Protein AF-A0ABD2QGB0-F1 (afdb_monomer_lite)

Sequence (280 aa):
MDFRQETMTTCQKCPQTKREIRSCINNNQEQLMLIYFESNDCQECKKRVKYVKNPILCKSRKIVDKCDFKTCYIRESLITHDTVNCRCKRLVRQNYKKCCCTKDKVVHKECVGNCHLIRTTTYHFKNGKCIANSKTKQSCLKIPKPVTIKGDCDPKTNFAIDRTVFYVNIGCQIVPRETSTSRLCSCKPQPVTNTCIDNKLITKQVFEKLDKDGKCRKDREHITVKNVVCPAPVTMQGECDKKSDNFLTTTTKYHVKNCECIKHVEKKLSVRISSCFITL

Foldseek 3Di:
DDDDDDPPPPQDDDDQPFDWDWAFDPLFKIKIWTWDWDDDPSPDTDIDIDIDIDGQDWDKDWDWADQDPVVQKIKIWIWTFDRGRNDTHTDIDIDIAGHFDPDDWDWDWAQDPQWIWIKIWDWGDDPRDTDIDIDIDIGGDDWDDKDKDWADQDPVVQKTKIKIWGWDRDRNDTDIDIDIDIAHNFDDFDDWDWFFDPQKIKIKGWGWGQDPVRDTDTDDMDIDIHHQDDDDKDWDWADQDPVQQKIKIKIWDWDRDRNDTDIDIDIDIDHDPDHPDDDD

Radius of gyration: 70.29 Å; chains: 1; bounding box: 154×78×180 Å

Structure (mmCIF, N/CA/C/O backbone):
data_AF-A0ABD2QGB0-F1
#
_entry.id   AF-A0ABD2QGB0-F1
#
loop_
_atom_site.group_PDB
_atom_site.id
_atom_site.type_symbol
_atom_site.label_atom_id
_atom_site.label_alt_id
_atom_site.label_comp_id
_atom_site.label_asym_id
_atom_site.label_entity_id
_atom_site.label_seq_id
_atom_site.pdbx_PDB_ins_code
_atom_site.Cartn_x
_atom_site.Cartn_y
_atom_site.Cartn_z
_atom_site.occupancy
_atom_site.B_iso_or_equiv
_atom_site.auth_seq_id
_atom_site.auth_comp_id
_atom_site.auth_asym_id
_atom_site.auth_atom_id
_atom_site.pdbx_PDB_model_num
ATOM 1 N N . MET A 1 1 ? -71.882 64.199 93.274 1.00 41.16 1 MET A N 1
ATOM 2 C CA . MET A 1 1 ? -71.576 63.449 92.039 1.00 41.16 1 MET A CA 1
ATOM 3 C C . MET A 1 1 ? -70.774 62.231 92.458 1.00 41.16 1 MET A C 1
ATOM 5 O O . MET A 1 1 ? -69.597 62.371 92.756 1.00 41.16 1 MET A O 1
ATOM 9 N N . ASP A 1 2 ? -71.447 61.090 92.602 1.00 41.59 2 ASP A N 1
ATOM 10 C CA . ASP A 1 2 ? -70.848 59.827 93.044 1.00 41.59 2 ASP A CA 1
ATOM 11 C C . ASP A 1 2 ? -70.126 59.137 91.884 1.00 41.59 2 ASP A C 1
ATOM 13 O O . ASP A 1 2 ? -70.745 58.743 90.895 1.00 41.59 2 ASP A O 1
ATOM 17 N N . PHE A 1 3 ? -68.812 58.966 92.021 1.00 42.28 3 PHE A N 1
ATOM 18 C CA . PHE A 1 3 ? -68.024 58.069 91.185 1.00 42.28 3 PHE A CA 1
ATOM 19 C C . PHE A 1 3 ? -68.171 56.639 91.723 1.00 42.28 3 PHE A C 1
ATOM 21 O O . PHE A 1 3 ? -67.541 56.269 92.712 1.00 42.28 3 PHE A O 1
ATOM 28 N N . ARG A 1 4 ? -68.982 55.810 91.055 1.00 46.09 4 ARG A N 1
ATOM 29 C CA . ARG A 1 4 ? -68.896 54.348 91.188 1.00 46.09 4 ARG A CA 1
ATOM 30 C C . ARG A 1 4 ? -67.617 53.885 90.494 1.00 46.09 4 ARG A C 1
ATOM 32 O O . ARG A 1 4 ? -67.553 53.851 89.270 1.00 46.09 4 ARG A O 1
ATOM 39 N N . GLN A 1 5 ? -66.601 53.537 91.275 1.00 47.31 5 GLN A N 1
ATOM 40 C CA . GLN A 1 5 ? -65.475 52.751 90.778 1.00 47.31 5 GLN A CA 1
ATOM 41 C C . GLN A 1 5 ? -65.959 51.316 90.533 1.00 47.31 5 GLN A C 1
ATOM 43 O O . GLN A 1 5 ? -66.185 50.556 91.472 1.00 47.31 5 GLN A O 1
ATOM 48 N N . GLU A 1 6 ? -66.145 50.953 89.263 1.00 49.12 6 GLU A N 1
ATOM 49 C CA . GLU A 1 6 ? -66.263 49.559 88.836 1.00 49.12 6 GLU A CA 1
ATOM 50 C C . GLU A 1 6 ? -64.930 48.855 89.104 1.00 49.12 6 GLU A C 1
ATOM 52 O O . GLU A 1 6 ? -63.911 49.116 88.463 1.00 49.12 6 GLU A O 1
ATOM 57 N N . THR A 1 7 ? -64.922 47.959 90.084 1.00 49.28 7 THR A N 1
ATOM 58 C CA . THR A 1 7 ? -63.808 47.044 90.309 1.00 49.28 7 THR A CA 1
ATOM 59 C C . THR A 1 7 ? -63.828 45.989 89.203 1.00 49.28 7 THR A C 1
ATOM 61 O O . THR A 1 7 ? -64.469 44.947 89.325 1.00 49.28 7 THR A O 1
ATOM 64 N N . MET A 1 8 ? -63.134 46.255 88.088 1.00 49.06 8 MET A N 1
ATOM 65 C CA . MET A 1 8 ? -62.827 45.225 87.092 1.00 49.06 8 MET A CA 1
ATOM 66 C C . MET A 1 8 ? -62.060 44.102 87.789 1.00 49.06 8 MET A C 1
ATOM 68 O O . MET A 1 8 ? -60.876 44.226 88.101 1.00 49.06 8 MET A 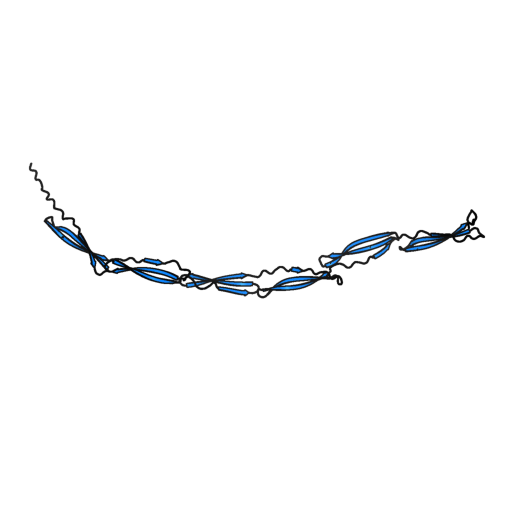O 1
ATOM 72 N N . THR A 1 9 ? -62.748 42.999 88.055 1.00 54.50 9 THR A N 1
ATOM 73 C CA . THR A 1 9 ? -62.148 41.794 88.612 1.00 54.50 9 THR A CA 1
ATOM 74 C C . THR A 1 9 ? -61.271 41.189 87.518 1.00 54.50 9 THR A C 1
ATOM 76 O O . THR A 1 9 ? -61.745 40.516 86.606 1.00 54.50 9 THR A O 1
ATOM 79 N N . THR A 1 10 ? -59.976 41.499 87.540 1.00 58.81 10 THR A N 1
ATOM 80 C CA . THR A 1 10 ? -59.008 40.923 86.606 1.00 58.81 10 THR A CA 1
ATOM 81 C C . THR A 1 10 ? -58.901 39.427 86.866 1.00 58.81 10 THR A C 1
ATOM 83 O O . THR A 1 10 ? -58.286 39.008 87.845 1.00 58.81 10 THR A O 1
ATOM 86 N N . CYS A 1 11 ? -59.500 38.620 85.989 1.00 62.75 11 CYS A N 1
ATOM 87 C CA . CYS A 1 11 ? -59.374 37.171 86.037 1.00 62.75 11 CYS A CA 1
ATOM 88 C C . CYS A 1 11 ? -57.901 36.760 86.004 1.00 62.75 11 CYS A C 1
ATOM 90 O O . CYS A 1 11 ? -57.149 37.123 85.091 1.00 62.75 11 CYS A O 1
ATOM 92 N N . GLN A 1 12 ? -57.490 35.975 86.994 1.00 68.94 12 GLN A N 1
ATOM 93 C CA . GLN A 1 12 ? -56.140 35.444 87.066 1.00 68.94 12 GLN A CA 1
ATOM 94 C C . GLN A 1 12 ? -55.944 34.443 85.918 1.00 68.94 12 GLN A C 1
ATOM 96 O O . GLN A 1 12 ? -56.637 33.430 85.825 1.00 68.94 12 GLN A O 1
ATOM 101 N N . LYS A 1 13 ? -55.028 34.745 84.991 1.00 74.12 13 LYS A N 1
ATOM 102 C CA . LYS A 1 13 ? -54.743 33.865 83.849 1.00 74.12 13 LYS A CA 1
ATOM 103 C C . LYS A 1 13 ? -54.211 32.524 84.358 1.00 74.12 13 LYS A C 1
ATOM 105 O O . LYS A 1 13 ? -53.284 32.499 85.167 1.00 74.12 13 LYS A O 1
ATOM 110 N N . CYS A 1 14 ? -54.759 31.419 83.846 1.00 77.19 14 CYS A N 1
ATOM 111 C CA . CYS A 1 14 ? -54.236 30.091 84.154 1.00 77.19 14 CYS A CA 1
ATOM 112 C C . CYS A 1 14 ? -52.753 29.979 83.768 1.00 77.19 14 CYS A C 1
ATOM 114 O O . CYS A 1 14 ? -52.325 30.579 82.773 1.00 77.19 14 CYS A O 1
ATOM 116 N N . PRO A 1 15 ? -51.962 29.202 84.527 1.00 76.94 15 PRO A N 1
ATOM 117 C CA . PRO A 1 15 ? -50.547 29.028 84.243 1.00 76.94 15 PRO A CA 1
ATOM 118 C C . PRO A 1 15 ? -50.360 28.451 82.836 1.00 76.94 15 PRO A C 1
ATOM 120 O O . PRO A 1 15 ? -50.927 27.415 82.489 1.00 76.94 15 PRO A O 1
ATOM 123 N N . GLN A 1 16 ? -49.530 29.106 82.020 1.00 69.00 16 GLN A N 1
ATOM 124 C CA . GLN A 1 16 ? -49.210 28.675 80.652 1.00 69.00 16 GLN A CA 1
ATOM 125 C C . GLN A 1 16 ? -48.214 27.501 80.617 1.00 69.00 16 GLN A C 1
ATOM 127 O O . GLN A 1 16 ? -47.392 27.386 79.707 1.00 69.00 16 GLN A O 1
ATOM 132 N N . THR A 1 17 ? -48.249 26.608 81.606 1.00 62.41 17 THR A N 1
ATOM 133 C CA . THR A 1 17 ? -47.371 25.438 81.661 1.00 62.41 17 THR A CA 1
ATOM 134 C C . THR A 1 17 ? -47.860 24.372 80.687 1.00 62.41 17 THR A C 1
ATOM 136 O O . THR A 1 17 ? -48.518 23.398 81.048 1.00 62.41 17 THR A O 1
ATOM 139 N N . LYS A 1 18 ? -47.514 24.548 79.410 1.00 69.50 18 LYS A N 1
ATOM 140 C CA . LYS A 1 18 ? -47.683 23.516 78.390 1.00 69.50 18 LYS A CA 1
ATOM 141 C C . LYS A 1 18 ? -46.619 22.444 78.613 1.00 69.50 18 LYS A C 1
ATOM 143 O O . LYS A 1 18 ? -45.454 22.634 78.269 1.00 69.50 18 LYS A O 1
ATOM 148 N N . ARG A 1 19 ? -47.007 21.316 79.213 1.00 75.12 19 ARG A N 1
ATOM 149 C CA . ARG A 1 19 ? -46.124 20.147 79.333 1.00 75.12 19 ARG A CA 1
ATOM 150 C C . ARG A 1 19 ? -46.431 19.180 78.201 1.00 75.12 19 ARG A C 1
ATOM 152 O O . ARG A 1 19 ? -47.556 18.697 78.075 1.00 75.12 19 ARG A O 1
ATOM 159 N N . GLU A 1 20 ? -45.412 18.901 77.403 1.00 83.62 20 GLU A N 1
ATOM 160 C CA . GLU A 1 20 ? -45.472 17.948 76.303 1.00 83.62 20 GLU A CA 1
ATOM 161 C C . GLU A 1 20 ? -44.736 16.670 76.706 1.00 83.62 20 GLU A C 1
ATOM 163 O O . GLU A 1 20 ? -43.559 16.710 77.064 1.00 83.62 20 GLU A O 1
ATOM 168 N N . ILE A 1 21 ? -45.430 15.532 76.679 1.00 85.50 21 ILE A N 1
ATOM 169 C CA . ILE A 1 21 ? -44.826 14.217 76.922 1.00 85.50 21 ILE A CA 1
ATOM 170 C C . ILE A 1 21 ? -44.989 13.388 75.654 1.00 85.50 21 ILE A C 1
ATOM 172 O O . ILE A 1 21 ? -46.100 13.229 75.152 1.00 85.50 21 ILE A O 1
ATOM 176 N N . ARG A 1 22 ? -43.873 12.874 75.135 1.00 87.88 22 ARG A N 1
ATOM 177 C CA . ARG A 1 22 ? -43.835 12.024 73.943 1.00 87.88 22 ARG A CA 1
ATOM 178 C C . ARG A 1 22 ? -43.671 10.573 74.365 1.00 87.88 22 ARG A C 1
ATOM 180 O O . ARG A 1 22 ? -42.759 10.254 75.126 1.00 87.88 22 ARG A O 1
ATOM 187 N N . SER A 1 23 ? -44.534 9.705 73.860 1.00 89.94 23 SER A N 1
ATOM 188 C CA . SER A 1 23 ? -44.443 8.258 74.042 1.00 89.94 23 SER A CA 1
ATOM 189 C C . SER A 1 23 ? -44.560 7.547 72.697 1.00 89.94 23 SER A C 1
ATOM 191 O O . SER A 1 23 ? -45.178 8.043 71.755 1.00 89.94 23 SER A O 1
ATOM 193 N N . CYS A 1 24 ? -43.929 6.381 72.590 1.00 89.06 24 CYS A N 1
ATOM 194 C CA . CYS A 1 24 ? -44.068 5.528 71.420 1.00 89.06 24 CYS A CA 1
ATOM 195 C C . CYS A 1 24 ? -45.214 4.541 71.628 1.00 89.06 24 CYS A C 1
ATOM 197 O O . CYS A 1 24 ? -45.256 3.866 72.655 1.00 89.06 24 CYS A O 1
ATOM 199 N N . ILE A 1 25 ? -46.105 4.424 70.646 1.00 90.56 25 ILE A N 1
ATOM 200 C CA . ILE A 1 25 ? -47.213 3.470 70.655 1.00 90.56 25 ILE A CA 1
ATOM 201 C C . ILE A 1 25 ? -47.136 2.602 69.401 1.00 90.56 25 ILE A C 1
ATOM 203 O O . ILE A 1 25 ? -46.908 3.100 68.299 1.00 90.56 25 ILE A O 1
ATOM 207 N N . ASN A 1 26 ? -47.320 1.290 69.575 1.00 85.81 26 ASN A N 1
ATOM 208 C CA . ASN A 1 26 ? -47.379 0.300 68.492 1.00 85.81 26 ASN A CA 1
ATOM 209 C C . ASN A 1 26 ? -46.170 0.333 67.533 1.00 85.81 26 ASN A C 1
ATOM 211 O O . ASN A 1 26 ? -46.295 0.011 66.356 1.00 85.81 26 ASN A O 1
ATOM 215 N N . ASN A 1 27 ? -44.993 0.733 68.029 1.00 83.56 27 ASN A N 1
ATOM 216 C CA . ASN A 1 27 ? -43.716 0.830 67.307 1.00 83.56 27 ASN A CA 1
ATOM 217 C C . ASN A 1 27 ? -43.653 1.804 66.111 1.00 83.56 27 ASN A C 1
ATOM 219 O O . ASN A 1 27 ? -42.546 2.082 65.643 1.00 83.56 27 ASN A O 1
ATOM 223 N N . ASN A 1 28 ? -44.776 2.368 65.655 1.00 85.31 28 ASN A N 1
ATOM 224 C CA . ASN A 1 28 ? -44.870 3.197 64.447 1.00 85.31 28 ASN A CA 1
ATOM 225 C C . ASN A 1 28 ? -45.678 4.502 64.611 1.00 85.31 28 ASN A C 1
ATOM 227 O O . ASN A 1 28 ? -45.835 5.245 63.637 1.00 85.31 28 ASN A O 1
ATOM 231 N N . GLN A 1 29 ? -46.166 4.805 65.818 1.00 88.06 29 GLN A N 1
ATOM 232 C CA . GLN A 1 29 ? -46.909 6.030 66.118 1.00 88.06 29 GLN A CA 1
ATOM 233 C C . GLN A 1 29 ? -46.305 6.756 67.320 1.00 88.06 29 GLN A C 1
ATOM 235 O O . GLN A 1 29 ? -46.191 6.197 68.408 1.00 88.06 29 GLN A O 1
ATOM 240 N N . GLU A 1 30 ? -45.954 8.028 67.139 1.00 89.50 30 GLU A N 1
ATOM 241 C CA . GLU A 1 30 ? -45.608 8.907 68.256 1.00 89.50 30 GLU A CA 1
ATOM 242 C C . GLU A 1 30 ? -46.909 9.467 68.839 1.00 89.50 30 GLU A C 1
ATOM 244 O O . GLU A 1 30 ? -47.722 10.057 68.123 1.00 89.50 30 GLU A O 1
ATOM 249 N N . GLN A 1 31 ? -47.127 9.270 70.136 1.00 91.31 31 GLN A N 1
ATOM 250 C CA . GLN A 1 31 ? -48.210 9.912 70.861 1.00 91.31 31 GLN A CA 1
ATOM 251 C C . GLN A 1 31 ? -47.658 11.109 71.632 1.00 91.31 31 GLN A C 1
ATOM 253 O O . GLN A 1 31 ? -46.776 10.981 72.479 1.00 91.31 31 GLN A O 1
ATOM 258 N N . LEU A 1 32 ? -48.212 12.280 71.342 1.00 88.81 32 LEU A N 1
ATOM 259 C CA . LEU A 1 32 ? -47.956 13.514 72.065 1.00 88.81 32 LEU A CA 1
ATOM 260 C C . LEU A 1 32 ? -49.089 13.735 73.065 1.00 88.81 32 LEU A C 1
ATOM 262 O O . LEU A 1 32 ? -50.236 13.968 72.674 1.00 88.81 32 LEU A O 1
ATOM 266 N N . MET A 1 33 ? -48.771 13.656 74.352 1.00 90.12 33 MET A N 1
ATOM 267 C CA . MET A 1 33 ? -49.667 14.056 75.427 1.00 90.12 33 MET A CA 1
ATOM 268 C C . MET A 1 33 ? -49.441 15.537 75.735 1.00 90.12 33 MET A C 1
ATOM 270 O O . MET A 1 33 ? -48.376 15.931 76.211 1.00 90.12 33 MET A O 1
ATOM 274 N N . LEU A 1 34 ? -50.459 16.346 75.458 1.00 87.25 34 LEU A N 1
ATOM 275 C CA . LEU A 1 34 ? -50.498 17.775 75.733 1.00 87.25 34 LEU A CA 1
ATOM 276 C C . LEU A 1 34 ? -51.287 18.009 77.016 1.00 87.25 34 LEU A C 1
ATOM 278 O O . LEU A 1 34 ? -52.496 17.775 77.045 1.00 87.25 34 LEU A O 1
ATOM 282 N N . ILE A 1 35 ? -50.607 18.470 78.063 1.00 88.06 35 ILE A N 1
ATOM 283 C CA . ILE A 1 35 ? -51.248 18.937 79.294 1.00 88.06 35 ILE A CA 1
ATOM 284 C C . ILE A 1 35 ? -51.399 20.455 79.195 1.00 88.06 35 ILE A C 1
ATOM 286 O O . ILE A 1 35 ? -50.413 21.158 78.972 1.00 88.06 35 ILE A O 1
ATOM 290 N N . TYR A 1 36 ? -52.622 20.947 79.363 1.00 86.44 36 TYR A N 1
ATOM 291 C CA . TYR A 1 36 ? -52.955 22.372 79.342 1.00 86.44 36 TYR A CA 1
ATOM 292 C C . TYR A 1 36 ? -54.015 22.678 80.404 1.00 86.44 36 TYR A C 1
ATOM 294 O O . TYR A 1 36 ? -54.668 21.768 80.909 1.00 86.44 36 TYR A O 1
ATOM 302 N N . PHE A 1 37 ? -54.157 23.947 80.776 1.00 84.69 37 PHE A N 1
ATOM 303 C CA . PHE A 1 37 ? -55.148 24.396 81.750 1.00 84.69 37 PHE A CA 1
ATOM 304 C C . PHE A 1 37 ? -56.145 25.313 81.054 1.00 84.69 37 PHE A C 1
ATOM 306 O O . PHE A 1 37 ? -55.745 26.283 80.413 1.00 84.69 37 PHE A O 1
ATOM 313 N N . GLU A 1 38 ? -57.428 24.998 81.179 1.00 84.56 38 GLU A N 1
ATOM 314 C CA . GLU A 1 38 ? -58.523 25.846 80.709 1.00 84.56 38 GLU A CA 1
ATOM 315 C C . GLU A 1 38 ? -59.269 26.399 81.921 1.00 84.56 38 GLU A C 1
ATOM 317 O O . GLU A 1 38 ? -59.503 25.675 82.892 1.00 84.56 38 GLU A O 1
ATOM 322 N N . SER A 1 39 ? -59.624 27.683 81.877 1.00 81.81 39 SER A N 1
ATOM 323 C CA . SER A 1 39 ? -60.506 28.288 82.873 1.00 81.81 39 SER A CA 1
ATOM 324 C C . SER A 1 39 ? -61.941 28.187 82.379 1.00 81.81 39 SER A C 1
ATOM 326 O O . SER A 1 39 ? -62.226 28.604 81.258 1.00 81.81 39 SER A O 1
ATOM 328 N N . ASN A 1 40 ? -62.831 27.671 83.222 1.00 75.00 40 ASN A N 1
ATOM 329 C CA . ASN A 1 40 ? -64.260 27.895 83.050 1.00 75.00 40 ASN A CA 1
ATOM 330 C C . ASN A 1 40 ? -64.617 29.093 83.935 1.00 75.00 40 ASN A C 1
ATOM 332 O O . ASN A 1 40 ? -64.541 28.990 85.159 1.00 75.00 40 ASN A O 1
ATOM 336 N N . ASP A 1 41 ? -64.934 30.226 83.312 1.00 72.56 41 ASP A N 1
ATOM 337 C CA . ASP A 1 41 ? -65.541 31.390 83.969 1.00 72.56 41 ASP A CA 1
ATOM 338 C C . ASP A 1 41 ? -64.747 31.976 85.151 1.00 72.56 41 ASP A C 1
ATOM 340 O O . ASP A 1 41 ? -65.310 32.388 86.161 1.00 72.56 41 ASP A O 1
ATOM 344 N N . CYS A 1 42 ? -63.415 32.024 85.034 1.00 68.31 42 CYS A N 1
ATOM 345 C CA . CYS A 1 42 ? -62.506 32.679 85.985 1.00 68.31 42 CYS A CA 1
ATOM 346 C C . CYS A 1 42 ? -62.517 32.146 87.428 1.00 68.31 42 CYS A C 1
ATOM 348 O O . CYS A 1 42 ? -61.863 32.737 88.286 1.00 68.31 42 CYS A O 1
ATOM 350 N N . GLN A 1 43 ? -63.209 31.037 87.700 1.00 71.12 43 GLN A N 1
ATOM 351 C CA . GLN A 1 43 ? -63.315 30.485 89.051 1.00 71.12 43 GLN A CA 1
ATOM 352 C C . GLN A 1 43 ? -62.249 29.425 89.332 1.00 71.12 43 GLN A C 1
ATOM 354 O O . GLN A 1 43 ? -61.625 29.461 90.387 1.00 71.12 43 GLN A O 1
ATOM 359 N N . GLU A 1 44 ? -61.970 28.522 88.384 1.00 80.88 44 GLU A N 1
ATOM 360 C CA . GLU A 1 44 ? -60.962 27.470 88.570 1.00 80.88 44 GLU A CA 1
ATOM 361 C C . GLU A 1 44 ? -60.249 27.092 87.264 1.00 80.88 44 GLU A C 1
ATOM 363 O O . GLU A 1 44 ? -60.858 26.994 86.194 1.00 80.88 44 GLU A O 1
ATOM 368 N N . CYS A 1 45 ? -58.941 26.829 87.351 1.00 82.62 45 CYS A N 1
ATOM 369 C CA . CYS A 1 45 ? -58.153 26.282 86.246 1.00 82.62 45 CYS A CA 1
ATOM 370 C C . CYS A 1 45 ? -58.253 24.752 86.230 1.00 82.62 45 CYS A C 1
ATOM 372 O O . CYS A 1 45 ? -57.641 24.070 87.055 1.00 82.62 45 CYS A O 1
ATOM 374 N N . LYS A 1 46 ? -58.970 24.190 85.253 1.00 86.62 46 LYS A N 1
ATOM 375 C CA . LYS A 1 46 ? -59.081 22.738 85.071 1.00 86.62 46 LYS A CA 1
ATOM 376 C C . LYS A 1 46 ? -57.958 22.224 84.182 1.00 86.62 46 LYS A C 1
ATOM 378 O O . LYS A 1 46 ? -57.772 22.669 83.051 1.00 86.62 46 LYS A O 1
ATOM 383 N N . LYS A 1 47 ? -57.221 21.232 84.683 1.00 88.12 47 LYS A N 1
ATOM 384 C CA . LYS A 1 47 ? -56.209 20.507 83.908 1.00 88.12 47 LYS A CA 1
ATOM 385 C C . LYS A 1 47 ? -56.892 19.648 82.840 1.00 88.12 47 LYS A C 1
ATOM 387 O O . LYS A 1 47 ? -57.675 18.756 83.159 1.00 88.12 47 LYS A O 1
ATOM 392 N N . ARG A 1 48 ? -56.555 19.875 81.575 1.00 88.62 48 ARG A N 1
ATOM 393 C CA . ARG A 1 48 ? -56.971 19.081 80.417 1.00 88.62 48 ARG A CA 1
ATOM 394 C C . ARG A 1 48 ? -55.789 18.311 79.847 1.00 88.62 48 ARG A C 1
ATOM 396 O O . ARG A 1 48 ? -54.637 18.744 79.918 1.00 88.62 48 ARG A O 1
ATOM 403 N N . VAL A 1 49 ? -56.091 17.157 79.261 1.00 89.94 49 VAL A N 1
ATOM 404 C CA . VAL A 1 49 ? -55.112 16.306 78.584 1.00 89.94 49 VAL A CA 1
ATOM 405 C C . VAL A 1 49 ? -55.634 15.993 77.189 1.00 89.94 49 VAL A C 1
ATOM 407 O O . VAL A 1 49 ? -56.740 15.479 77.042 1.00 89.94 49 VAL A O 1
ATOM 410 N N . LYS A 1 50 ? -54.850 16.311 76.158 1.00 91.19 50 LYS A N 1
ATOM 411 C CA . LYS A 1 50 ? -55.143 15.954 74.765 1.00 91.19 50 LYS A CA 1
ATOM 412 C C . LYS A 1 50 ? -54.053 15.034 74.243 1.00 91.19 50 LYS A C 1
ATOM 414 O O . LYS A 1 50 ? -52.870 15.329 74.389 1.00 91.19 50 LYS A O 1
ATOM 419 N N . TYR A 1 51 ? -54.460 13.951 73.596 1.00 89.56 51 TYR A N 1
ATOM 420 C CA . TYR A 1 51 ? -53.550 13.025 72.937 1.00 89.56 51 TYR A CA 1
ATOM 421 C C . TYR A 1 51 ? -53.589 13.251 71.429 1.00 89.56 51 TYR A C 1
ATOM 423 O O . TYR A 1 51 ? -54.655 13.196 70.819 1.00 89.56 51 TYR A O 1
ATOM 431 N N . VAL A 1 52 ? -52.427 13.485 70.824 1.00 91.44 52 VAL A N 1
ATOM 432 C CA . VAL A 1 52 ? -52.265 13.573 69.368 1.00 91.44 52 VAL A CA 1
ATOM 433 C C . VAL A 1 52 ? -51.415 12.393 68.919 1.00 91.44 52 VAL A C 1
ATOM 435 O O . VAL A 1 52 ? -50.330 12.183 69.456 1.00 91.44 52 VAL A O 1
ATOM 438 N N . LYS A 1 53 ? -51.915 11.598 67.970 1.00 90.56 53 LYS A N 1
ATOM 439 C CA . LYS A 1 53 ? -51.183 10.465 67.391 1.00 90.56 53 LYS A CA 1
ATOM 440 C C . LYS A 1 53 ? -50.633 10.875 66.033 1.00 90.56 53 LYS A C 1
ATOM 442 O O . LYS A 1 53 ? -51.411 11.202 65.141 1.00 90.56 53 LYS A O 1
ATOM 447 N N . ASN A 1 54 ? -49.317 10.809 65.878 1.00 90.00 54 ASN A N 1
ATOM 448 C CA . ASN A 1 54 ? -48.634 11.126 64.633 1.00 90.00 54 ASN A CA 1
ATOM 449 C C . ASN A 1 54 ? -48.011 9.847 64.050 1.00 90.00 54 ASN A C 1
ATOM 451 O O . ASN A 1 54 ? -47.186 9.216 64.719 1.00 90.00 54 ASN A O 1
ATOM 455 N N . PRO A 1 55 ? -48.383 9.434 62.825 1.00 90.94 55 PRO A N 1
ATOM 456 C CA . PRO A 1 55 ? -47.727 8.315 62.167 1.00 90.94 55 PRO A CA 1
ATOM 457 C C . PRO A 1 55 ? -46.294 8.694 61.788 1.00 90.94 55 PRO A C 1
ATOM 459 O O . PRO A 1 55 ? -46.032 9.790 61.289 1.00 90.94 55 PRO A O 1
ATOM 462 N N . ILE A 1 56 ? -45.361 7.769 61.993 1.00 90.69 56 ILE A N 1
ATOM 463 C CA . ILE A 1 56 ? -43.960 7.984 61.637 1.00 90.69 56 ILE A CA 1
ATOM 464 C C . ILE A 1 56 ? -43.745 7.517 60.201 1.00 90.69 56 ILE A C 1
ATOM 466 O O . ILE A 1 56 ? -43.760 6.322 59.910 1.00 90.69 56 ILE A O 1
ATOM 470 N N . LEU A 1 57 ? -43.538 8.472 59.293 1.00 92.44 57 LEU A N 1
ATOM 471 C CA . LEU A 1 57 ? -43.258 8.205 57.883 1.00 92.44 57 LEU A CA 1
ATOM 472 C C . LEU A 1 57 ? -41.751 8.179 57.642 1.00 92.44 57 LEU A C 1
ATOM 474 O O . LEU A 1 57 ? -41.086 9.217 57.603 1.00 92.44 57 LEU A O 1
ATOM 478 N N . CYS A 1 58 ? -41.204 6.983 57.455 1.00 92.19 58 CYS A N 1
ATOM 479 C CA . CYS A 1 58 ? -39.796 6.844 57.137 1.00 92.19 58 CYS A CA 1
ATOM 480 C C . CYS A 1 58 ? -39.543 6.985 55.627 1.00 92.19 58 CYS A C 1
ATOM 482 O O . CYS A 1 58 ? -40.220 6.380 54.798 1.00 92.19 58 CYS A O 1
ATOM 484 N N . LYS A 1 59 ? -38.546 7.794 55.254 1.00 93.81 59 LYS A N 1
ATOM 485 C CA . LYS A 1 59 ? -38.223 8.080 53.847 1.00 93.81 59 LYS A CA 1
ATOM 486 C C . LYS A 1 59 ? -37.452 6.925 53.208 1.00 93.81 59 LYS A C 1
ATOM 488 O O . LYS A 1 59 ? -36.529 6.381 53.813 1.00 93.81 59 LYS A O 1
ATOM 493 N N . SER A 1 60 ? -37.756 6.616 51.951 1.00 94.12 60 SER A N 1
ATOM 494 C CA . SER A 1 60 ? -36.946 5.719 51.122 1.00 94.12 60 SER A CA 1
ATOM 495 C C . SER A 1 60 ? -36.131 6.494 50.091 1.00 94.12 60 SER A C 1
ATOM 497 O O . SER A 1 60 ? -36.595 7.502 49.559 1.00 94.12 60 SER A O 1
ATOM 499 N N . ARG A 1 61 ? -34.938 6.000 49.753 1.00 95.50 61 ARG A N 1
ATOM 500 C CA . ARG A 1 61 ? -34.089 6.557 48.693 1.00 95.50 61 ARG A CA 1
ATOM 501 C C . ARG A 1 61 ? -33.504 5.436 47.846 1.00 95.50 61 ARG A C 1
ATOM 503 O O . ARG A 1 61 ? -32.947 4.480 48.380 1.00 95.50 61 ARG A O 1
ATOM 510 N N . LYS A 1 62 ? -33.576 5.587 46.524 1.00 95.31 62 LYS A N 1
ATOM 511 C CA . LYS A 1 62 ? -32.852 4.735 45.578 1.00 95.31 62 LYS A CA 1
ATOM 512 C C . LYS A 1 62 ? -31.537 5.408 45.190 1.00 95.31 62 LYS A C 1
ATOM 514 O O . LYS A 1 62 ? -31.524 6.585 44.841 1.00 95.31 62 LYS A O 1
ATOM 519 N N . ILE A 1 63 ? -30.446 4.657 45.265 1.00 95.56 63 ILE A N 1
ATOM 520 C CA . ILE A 1 63 ? -29.113 5.067 44.821 1.00 95.56 63 ILE A CA 1
ATOM 521 C C . ILE A 1 63 ? -28.688 4.106 43.715 1.00 95.56 63 ILE A C 1
ATOM 523 O O . ILE A 1 63 ? -28.836 2.892 43.855 1.00 95.56 63 ILE A O 1
ATOM 527 N N . VAL A 1 64 ? -28.202 4.655 42.608 1.00 95.06 64 VAL A N 1
ATOM 528 C CA . VAL A 1 64 ? -27.695 3.893 41.468 1.00 95.06 64 VAL A CA 1
ATOM 529 C C . VAL A 1 64 ? -26.246 4.305 41.270 1.00 95.06 64 VAL A C 1
ATOM 531 O O . VAL A 1 64 ? -25.970 5.485 41.055 1.00 95.06 64 VAL A O 1
ATOM 534 N N . ASP A 1 65 ? -25.335 3.345 41.394 1.00 95.19 65 ASP A N 1
ATOM 535 C CA . ASP A 1 65 ? -23.906 3.592 41.209 1.00 95.19 65 ASP A CA 1
ATOM 536 C C . ASP A 1 65 ? -23.559 3.746 39.721 1.00 95.19 65 ASP A C 1
ATOM 538 O O . ASP A 1 65 ? -24.392 3.538 38.842 1.00 95.19 65 ASP A O 1
ATOM 542 N N . LYS A 1 66 ? -22.311 4.105 39.408 1.00 94.75 66 LYS A N 1
ATOM 543 C CA . LYS A 1 66 ? -21.809 4.018 38.029 1.00 94.75 66 LYS A CA 1
ATOM 544 C C . LYS A 1 66 ? -21.586 2.548 37.652 1.00 94.75 66 LYS A C 1
ATOM 546 O O . LYS A 1 66 ? -21.369 1.706 38.519 1.00 94.75 66 LYS A O 1
ATOM 551 N N . CYS A 1 67 ? -21.637 2.248 36.356 1.00 93.06 67 CYS A N 1
ATOM 552 C CA . CYS A 1 67 ? -21.282 0.924 35.847 1.00 93.06 67 CYS A CA 1
ATOM 553 C C . CYS A 1 67 ? -19.818 0.617 36.186 1.00 93.06 67 CYS A C 1
ATOM 555 O O . CYS A 1 67 ? -18.932 1.409 35.857 1.00 93.06 67 CYS A O 1
ATOM 557 N N . ASP A 1 68 ? -19.569 -0.519 36.830 1.00 93.44 68 ASP A N 1
ATOM 558 C CA . ASP A 1 68 ? -18.219 -1.043 36.992 1.00 93.44 68 ASP A CA 1
ATOM 559 C C . ASP A 1 68 ? -17.831 -1.770 35.701 1.00 93.44 68 ASP A C 1
ATOM 561 O O . ASP A 1 68 ? -18.329 -2.857 35.415 1.00 93.44 68 ASP A O 1
ATOM 565 N N . PHE A 1 69 ? -16.945 -1.170 34.904 1.00 88.19 69 PHE A N 1
ATOM 566 C CA . PHE A 1 69 ? -16.513 -1.737 33.623 1.00 88.19 69 PHE A CA 1
ATOM 567 C C . PHE A 1 69 ? -15.648 -2.998 33.764 1.00 88.19 69 PHE A C 1
ATOM 569 O O . PHE A 1 69 ? -15.481 -3.711 32.778 1.00 88.19 69 PHE A O 1
ATOM 576 N N . LYS A 1 70 ? -15.126 -3.305 34.961 1.00 90.00 70 LYS A N 1
ATOM 577 C CA . LYS A 1 70 ? -14.350 -4.528 35.207 1.00 90.00 70 LYS A CA 1
ATOM 578 C C . LYS A 1 70 ? -15.262 -5.735 35.417 1.00 90.00 70 LYS A C 1
ATOM 580 O O . LYS A 1 70 ? -15.021 -6.791 34.845 1.00 90.00 70 LYS A O 1
ATOM 585 N N . THR A 1 71 ? -16.305 -5.585 36.233 1.00 91.69 71 THR A N 1
ATOM 586 C CA . THR A 1 71 ? -17.270 -6.668 36.515 1.00 91.69 71 THR A CA 1
ATOM 587 C C . THR A 1 71 ? -18.469 -6.656 35.570 1.00 91.69 71 THR A C 1
ATOM 589 O O . THR A 1 71 ? -19.151 -7.665 35.411 1.00 91.69 71 THR A O 1
ATOM 592 N N . CYS A 1 72 ? -18.705 -5.529 34.904 1.00 92.12 72 CYS A N 1
ATOM 593 C CA . CYS A 1 72 ? -19.825 -5.264 34.016 1.00 92.12 72 CYS A CA 1
ATOM 594 C C . CYS A 1 72 ? -21.206 -5.244 34.700 1.00 92.12 72 CYS A C 1
ATOM 596 O O . CYS A 1 72 ? -22.248 -5.482 34.071 1.00 92.12 72 CYS A O 1
ATOM 598 N N . TYR A 1 73 ? -21.215 -4.903 35.992 1.00 93.69 73 TYR A N 1
ATOM 599 C CA . TYR A 1 73 ? -22.421 -4.734 36.795 1.00 93.69 73 TYR A CA 1
ATOM 600 C C . TYR A 1 73 ? -22.558 -3.311 37.342 1.00 93.69 73 TYR A C 1
ATOM 602 O O . TYR A 1 73 ? -21.588 -2.611 37.623 1.00 93.69 73 TYR A O 1
ATOM 610 N N . ILE A 1 74 ? -23.807 -2.886 37.505 1.00 94.69 74 ILE A N 1
ATOM 611 C CA . ILE A 1 74 ? -24.203 -1.670 38.209 1.00 94.69 74 ILE A CA 1
ATOM 612 C C . ILE A 1 74 ? -24.925 -2.080 39.488 1.00 94.69 74 ILE A C 1
ATOM 614 O O . ILE A 1 74 ? -25.796 -2.957 39.473 1.00 94.69 74 ILE A O 1
ATOM 618 N N . ARG A 1 75 ? -24.547 -1.457 40.603 1.00 96.62 75 ARG A N 1
ATOM 619 C CA . ARG A 1 75 ? -25.169 -1.696 41.904 1.00 96.62 75 ARG A CA 1
ATOM 620 C C . ARG A 1 75 ? -26.304 -0.698 42.114 1.00 96.62 75 ARG A C 1
ATOM 622 O O . ARG A 1 75 ? -26.097 0.513 42.096 1.00 96.62 75 ARG A O 1
ATOM 629 N N . GLU A 1 76 ? -27.507 -1.212 42.335 1.00 96.69 76 GLU A N 1
ATOM 630 C CA . GLU A 1 76 ? -28.663 -0.434 42.771 1.00 96.69 76 GLU A CA 1
ATOM 631 C C . GLU A 1 76 ? -28.911 -0.706 44.256 1.00 96.69 76 GLU A C 1
ATOM 633 O O . GLU A 1 76 ? -29.169 -1.843 44.651 1.00 96.69 76 GLU A O 1
ATOM 638 N N . SER A 1 77 ? -28.849 0.336 45.083 1.00 96.31 77 SER A N 1
ATOM 639 C CA . SER A 1 77 ? -29.166 0.254 46.510 1.00 96.31 77 SER A CA 1
ATOM 640 C C . SER A 1 77 ? -30.509 0.925 46.782 1.00 96.31 77 SER A C 1
ATOM 642 O O . SER A 1 77 ? -30.672 2.125 46.555 1.00 96.31 77 SER A O 1
ATOM 644 N N . LEU A 1 78 ? -31.472 0.162 47.290 1.00 96.81 78 LEU A N 1
ATOM 645 C CA . LEU A 1 78 ? -32.716 0.690 47.835 1.00 96.81 78 LEU A CA 1
ATOM 646 C C . LEU A 1 78 ? -32.553 0.819 49.349 1.00 96.81 78 LEU A C 1
ATOM 648 O O . LEU A 1 78 ? -32.487 -0.181 50.064 1.00 96.81 78 LEU A O 1
ATOM 652 N N . ILE A 1 79 ? -32.461 2.060 49.820 1.00 95.75 79 ILE A N 1
ATOM 653 C CA . ILE A 1 79 ? -32.439 2.377 51.243 1.00 95.75 79 ILE A CA 1
ATOM 654 C C . ILE A 1 79 ? -33.883 2.615 51.666 1.00 95.75 79 ILE A C 1
ATOM 656 O O . ILE A 1 79 ? -34.469 3.644 51.323 1.00 95.75 79 ILE A O 1
ATOM 660 N N . THR A 1 80 ? -34.454 1.661 52.388 1.00 95.19 80 THR A N 1
ATOM 661 C CA . THR A 1 80 ? -35.727 1.827 53.090 1.00 95.19 80 THR A CA 1
ATOM 662 C C . THR A 1 80 ? -35.466 2.010 54.577 1.00 95.19 80 THR A C 1
ATOM 664 O O . THR A 1 80 ? -34.337 1.899 55.058 1.00 95.19 80 THR A O 1
ATOM 667 N N . HIS A 1 81 ? -36.509 2.351 55.313 1.00 95.06 81 HIS A N 1
ATOM 668 C CA . HIS A 1 81 ? -36.435 2.493 56.751 1.00 95.06 81 HIS A CA 1
ATOM 669 C C . HIS A 1 81 ? -37.707 1.905 57.342 1.00 95.06 81 HIS A C 1
ATOM 671 O O . HIS A 1 81 ? -38.797 2.317 56.949 1.00 95.06 81 HIS A O 1
ATOM 677 N N . ASP A 1 82 ? -37.552 0.985 58.284 1.00 92.00 82 ASP A N 1
ATOM 678 C CA . ASP A 1 82 ? -38.676 0.397 59.004 1.00 92.00 82 ASP A CA 1
ATOM 679 C C . ASP A 1 82 ? -38.847 1.100 60.345 1.00 92.00 82 ASP A C 1
ATOM 681 O O . ASP A 1 82 ? -37.878 1.529 60.978 1.00 92.00 82 ASP A O 1
ATOM 685 N N . THR A 1 83 ? -40.092 1.235 60.781 1.00 91.44 83 THR A N 1
ATOM 686 C CA . THR A 1 83 ? -40.420 1.813 62.081 1.00 91.44 83 THR A CA 1
ATOM 687 C C . THR A 1 83 ? -40.227 0.761 63.168 1.00 91.44 83 THR A C 1
ATOM 689 O O . THR A 1 83 ? -40.947 -0.231 63.241 1.00 91.44 83 THR A O 1
ATOM 692 N N . VAL A 1 84 ? -39.222 0.965 64.019 1.00 91.25 84 VAL A N 1
ATOM 693 C CA . VAL A 1 84 ? -38.952 0.115 65.184 1.00 91.25 84 VAL A CA 1
ATOM 694 C C . VAL A 1 84 ? -38.826 1.024 66.395 1.00 91.25 84 VAL A C 1
ATOM 696 O O . VAL A 1 84 ? -37.979 1.917 66.409 1.00 91.25 84 VAL A O 1
ATOM 699 N N . ASN A 1 85 ? -39.677 0.825 67.405 1.00 90.00 85 ASN A N 1
ATOM 700 C CA . ASN A 1 85 ? -39.731 1.660 68.611 1.00 90.00 85 ASN A CA 1
ATOM 701 C C . ASN A 1 85 ? -39.808 3.166 68.296 1.00 90.00 85 ASN A C 1
ATOM 703 O O . ASN A 1 85 ? -39.082 3.974 68.876 1.00 90.00 85 ASN A O 1
ATOM 707 N N . CYS A 1 86 ? -40.650 3.542 67.329 1.00 89.19 86 CYS A N 1
ATOM 708 C CA . CYS A 1 86 ? -40.834 4.921 66.878 1.00 89.19 86 CYS A CA 1
ATOM 709 C C . CYS A 1 86 ? -39.565 5.601 66.354 1.00 89.19 86 CYS A C 1
ATOM 711 O O . CYS A 1 86 ? -39.442 6.825 66.350 1.00 89.19 86 CYS A O 1
ATOM 713 N N . ARG A 1 87 ? -38.606 4.804 65.884 1.00 89.94 87 ARG A N 1
ATOM 714 C CA . ARG A 1 87 ? -37.411 5.276 65.197 1.00 89.94 87 ARG A CA 1
ATOM 715 C C . ARG A 1 87 ? -37.321 4.593 63.844 1.00 89.94 87 ARG A C 1
ATOM 717 O O . ARG A 1 87 ? -37.622 3.411 63.701 1.00 89.94 87 ARG A O 1
ATOM 724 N N . CYS A 1 88 ? -36.890 5.349 62.846 1.00 92.88 88 CYS A N 1
ATOM 725 C CA . CYS A 1 88 ? -36.647 4.817 61.515 1.00 92.88 88 CYS A CA 1
ATOM 726 C C . CYS A 1 88 ? -35.326 4.039 61.511 1.00 92.88 88 CYS A C 1
ATOM 728 O O . CYS A 1 88 ? -34.248 4.634 61.540 1.00 92.88 88 CYS A O 1
ATOM 730 N N . LYS A 1 89 ? -35.399 2.707 61.473 1.00 95.00 89 LYS A N 1
ATOM 731 C CA . LYS A 1 89 ? -34.235 1.828 61.353 1.00 95.00 89 LYS A CA 1
ATOM 732 C C . LYS A 1 89 ? -33.904 1.618 59.882 1.00 95.00 89 LYS A C 1
ATOM 734 O O . LYS A 1 89 ? -34.731 1.142 59.112 1.00 95.00 89 LYS A O 1
ATOM 739 N N . ARG A 1 90 ? -32.678 1.966 59.492 1.00 95.25 90 ARG A N 1
ATOM 740 C CA . ARG A 1 90 ? -32.194 1.858 58.112 1.00 95.25 90 ARG A CA 1
ATOM 741 C C . ARG A 1 90 ? -32.117 0.397 57.661 1.00 95.25 90 ARG A C 1
ATOM 743 O O . ARG A 1 90 ? -31.456 -0.414 58.303 1.00 95.25 90 ARG A O 1
ATOM 750 N N . LEU A 1 91 ? -32.717 0.108 56.511 1.00 95.56 91 LEU A N 1
ATOM 751 C CA . LEU A 1 91 ? -32.611 -1.151 55.784 1.00 95.56 91 LEU A CA 1
ATOM 752 C C . LEU A 1 91 ? -32.038 -0.887 54.395 1.00 95.56 91 LEU A C 1
ATOM 754 O O . LEU A 1 91 ? -32.403 0.076 53.723 1.00 95.56 91 LEU A O 1
ATOM 758 N N . VAL A 1 92 ? -31.117 -1.739 53.956 1.00 95.88 92 VAL A N 1
ATOM 759 C CA . VAL A 1 92 ? -30.470 -1.600 52.649 1.00 95.88 92 VAL A CA 1
ATOM 760 C C . VAL A 1 92 ? -30.661 -2.892 51.878 1.00 95.88 92 VAL A C 1
ATOM 762 O O . VAL A 1 92 ? -30.197 -3.945 52.303 1.00 95.88 92 VAL A O 1
ATOM 765 N N . ARG A 1 93 ? -31.334 -2.805 50.731 1.00 96.62 93 ARG A N 1
ATOM 766 C CA . ARG A 1 93 ? -31.412 -3.896 49.756 1.00 96.62 93 ARG A CA 1
ATOM 767 C C . ARG A 1 93 ? -30.532 -3.554 48.565 1.00 96.62 93 ARG A C 1
ATOM 769 O O . ARG A 1 93 ? -30.644 -2.459 48.016 1.00 96.62 93 ARG A O 1
ATOM 776 N N . GLN A 1 94 ? -29.669 -4.483 48.177 1.00 96.81 94 GLN A N 1
ATOM 777 C CA . GLN A 1 94 ? -28.765 -4.326 47.041 1.00 96.81 94 GLN A CA 1
ATOM 778 C C . GLN A 1 94 ? -29.201 -5.244 45.907 1.00 96.81 94 GLN A C 1
ATOM 780 O O . GLN A 1 94 ? -29.551 -6.400 46.130 1.00 96.81 94 GLN A O 1
ATOM 785 N N . ASN A 1 95 ? -29.180 -4.714 44.691 1.00 95.69 95 ASN A N 1
ATOM 786 C CA . ASN A 1 95 ? -29.410 -5.469 43.473 1.00 95.69 95 ASN A CA 1
ATOM 787 C C . ASN A 1 95 ? -28.291 -5.167 42.473 1.00 95.69 95 ASN A C 1
ATOM 789 O O . ASN A 1 95 ? -27.827 -4.029 42.378 1.00 95.69 95 ASN A O 1
ATOM 793 N N . TYR A 1 96 ? -27.887 -6.178 41.713 1.00 94.31 96 TYR A N 1
ATOM 794 C CA . TYR A 1 96 ? -26.844 -6.076 40.704 1.00 94.31 96 TYR A CA 1
ATOM 795 C C . TYR A 1 96 ? -27.460 -6.313 39.332 1.00 94.31 96 TYR A C 1
ATOM 797 O O . TYR A 1 96 ? -28.064 -7.352 39.074 1.00 94.31 96 TYR A O 1
ATOM 805 N N . LYS A 1 97 ? -27.308 -5.340 38.434 1.00 92.25 97 LYS A N 1
ATOM 806 C CA . LYS A 1 97 ? -27.785 -5.443 37.049 1.00 92.25 97 LYS A CA 1
ATOM 807 C C . LYS A 1 97 ? -26.605 -5.401 36.095 1.00 92.25 97 LYS A C 1
ATOM 809 O O . LYS A 1 97 ? -25.631 -4.707 36.361 1.00 92.25 97 LYS A O 1
ATOM 814 N N . LYS A 1 98 ? -26.689 -6.112 34.970 1.00 91.50 98 LYS A N 1
ATOM 815 C CA . LYS A 1 98 ? -25.693 -5.971 33.898 1.00 91.50 98 LYS A CA 1
ATOM 816 C C . LYS A 1 98 ? -25.775 -4.563 33.309 1.00 91.50 98 LYS A C 1
ATOM 818 O O . LYS A 1 98 ? -26.878 -4.038 33.160 1.00 91.50 98 LYS A O 1
ATOM 823 N N . CYS A 1 99 ? -24.630 -3.964 32.989 1.00 91.25 99 CYS A N 1
ATOM 824 C CA . CYS A 1 99 ? -24.561 -2.609 32.426 1.00 91.25 99 CYS A CA 1
ATOM 825 C C . CYS A 1 99 ? -23.710 -2.487 31.155 1.00 91.25 99 CYS A C 1
ATOM 827 O O . CYS A 1 99 ? -23.658 -1.415 30.554 1.00 91.25 99 CYS A O 1
ATOM 829 N N . CYS A 1 100 ? -23.092 -3.572 30.699 1.00 90.69 100 CYS A N 1
ATOM 830 C CA . CYS A 1 100 ? -22.345 -3.613 29.446 1.00 90.69 100 CYS A CA 1
ATOM 831 C C . CYS A 1 100 ? -22.493 -4.973 28.749 1.00 90.69 100 CYS A C 1
ATOM 833 O O . CYS A 1 100 ? -23.139 -5.902 29.242 1.00 90.69 100 CYS A O 1
ATOM 835 N N . CYS A 1 101 ? -21.929 -5.054 27.548 1.00 89.12 101 CYS A N 1
ATOM 836 C CA . CYS A 1 101 ? -21.885 -6.269 26.757 1.00 89.12 101 CYS A CA 1
ATOM 837 C C . CYS A 1 101 ? -20.520 -6.922 26.908 1.00 89.12 101 CYS A C 1
ATOM 839 O O . CYS A 1 101 ? -19.508 -6.290 26.641 1.00 89.12 101 CYS A O 1
ATOM 841 N N . THR A 1 102 ? -20.508 -8.197 27.280 1.00 80.62 102 THR A N 1
ATOM 842 C CA . THR A 1 102 ? -19.290 -9.019 27.337 1.00 80.62 102 THR A CA 1
ATOM 843 C C . THR A 1 102 ? -18.918 -9.609 25.978 1.00 80.62 102 THR A C 1
ATOM 845 O O . THR A 1 102 ? -17.976 -10.383 25.884 1.00 80.62 102 THR A O 1
ATOM 848 N N . LYS A 1 103 ? -19.694 -9.315 24.925 1.00 80.00 103 LYS A N 1
ATOM 849 C CA . LYS A 1 103 ? -19.410 -9.809 23.580 1.00 80.00 103 LYS A CA 1
ATOM 850 C C . LYS A 1 103 ? -18.329 -8.949 22.945 1.00 80.00 103 LYS A C 1
ATOM 852 O O . LYS A 1 103 ? -18.539 -7.751 22.743 1.00 80.00 103 LYS A O 1
ATOM 857 N N . ASP A 1 104 ? -17.230 -9.594 22.587 1.00 82.44 104 ASP A N 1
ATOM 858 C CA . ASP A 1 104 ? -16.141 -8.962 21.863 1.00 82.44 104 ASP A CA 1
ATOM 859 C C . ASP A 1 104 ? -16.584 -8.444 20.495 1.00 82.44 104 ASP A C 1
ATOM 861 O O . ASP A 1 104 ? -17.588 -8.861 19.903 1.00 82.44 104 ASP A O 1
ATOM 865 N N . LYS A 1 105 ? -15.794 -7.507 19.976 1.00 88.94 105 LYS A N 1
ATOM 866 C CA . LYS A 1 105 ? -15.909 -7.029 18.603 1.00 88.94 105 LYS A CA 1
ATOM 867 C C . LYS A 1 105 ? -15.641 -8.195 17.650 1.00 88.94 105 LYS A C 1
ATOM 869 O O . LYS A 1 105 ? -14.517 -8.679 17.561 1.00 88.94 105 LYS A O 1
ATOM 874 N N . VAL A 1 106 ? -16.653 -8.590 16.883 1.00 92.38 106 VAL A N 1
ATOM 875 C CA . VAL A 1 106 ? -16.520 -9.650 15.875 1.00 92.38 106 VAL A CA 1
ATOM 876 C C . VAL A 1 106 ? -16.163 -9.014 14.538 1.00 92.38 106 VAL A C 1
ATOM 878 O O . VAL A 1 106 ? -16.891 -8.149 14.045 1.00 92.38 106 VAL A O 1
ATOM 881 N N . VAL A 1 107 ? -15.048 -9.435 13.945 1.00 94.38 107 VAL A N 1
ATOM 882 C CA . VAL A 1 107 ? -14.630 -9.011 12.604 1.00 94.38 107 VAL A CA 1
ATOM 883 C C . VAL A 1 107 ? -14.702 -10.215 11.679 1.00 94.38 107 VAL A C 1
ATOM 885 O O . VAL A 1 107 ? -13.955 -11.173 11.844 1.00 94.38 107 VAL A O 1
ATOM 888 N N . HIS A 1 108 ? -15.602 -10.155 10.705 1.00 95.44 108 HIS A N 1
ATOM 889 C CA . HIS A 1 108 ? -15.687 -11.127 9.626 1.00 95.44 108 HIS A CA 1
ATOM 890 C C . HIS A 1 108 ? -15.091 -10.517 8.359 1.00 95.44 108 HIS A C 1
ATOM 892 O O . HIS A 1 108 ? -15.369 -9.359 8.032 1.00 95.44 108 HIS A O 1
ATOM 898 N N . LYS A 1 109 ? -14.244 -11.279 7.671 1.00 94.56 109 LYS A N 1
ATOM 899 C CA . LYS A 1 109 ? -13.564 -10.849 6.454 1.00 94.56 109 LYS A CA 1
ATOM 900 C C . LYS A 1 109 ? -13.782 -11.907 5.388 1.00 94.56 109 LYS A C 1
ATOM 902 O O . LYS A 1 109 ? -13.339 -13.037 5.552 1.00 94.56 109 LYS A O 1
ATOM 907 N N . GLU A 1 110 ? -14.408 -11.507 4.296 1.00 94.88 110 GLU A N 1
ATOM 908 C CA . GLU A 1 110 ? -14.633 -12.358 3.132 1.00 94.88 110 GLU A CA 1
ATOM 909 C C . GLU A 1 110 ? -14.089 -11.682 1.869 1.00 94.88 110 GLU A C 1
ATOM 911 O O . GLU A 1 110 ? -13.873 -10.464 1.831 1.00 94.88 110 GLU A O 1
ATOM 916 N N . CYS A 1 111 ? -13.788 -12.483 0.851 1.00 94.31 111 CYS A N 1
ATOM 917 C CA . CYS A 1 111 ? -13.369 -11.986 -0.451 1.00 94.31 111 CYS A CA 1
ATOM 918 C C . CYS A 1 111 ? -14.569 -12.005 -1.396 1.00 94.31 111 CYS A C 1
ATOM 920 O O . CYS A 1 111 ? -15.095 -13.072 -1.697 1.00 94.31 111 CYS A O 1
ATOM 922 N N . VAL A 1 112 ? -14.996 -10.829 -1.857 1.00 93.31 112 VAL A N 1
ATOM 923 C CA . VAL A 1 112 ? -16.095 -10.684 -2.818 1.00 93.31 112 VAL A CA 1
ATOM 924 C C . VAL A 1 112 ? -15.524 -10.036 -4.072 1.00 93.31 112 VAL A C 1
ATOM 926 O O . VAL A 1 112 ? -15.126 -8.865 -4.066 1.00 93.31 112 VAL A O 1
ATOM 929 N N . GLY A 1 113 ? -15.416 -10.828 -5.138 1.00 89.69 113 GLY A N 1
ATOM 930 C CA . GLY A 1 113 ? -14.671 -10.451 -6.336 1.00 89.69 113 GLY A CA 1
ATOM 931 C C . GLY A 1 113 ? -13.191 -10.223 -6.015 1.00 89.69 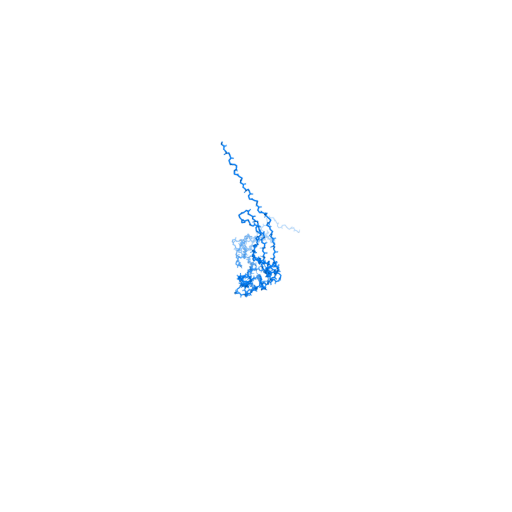113 GLY A C 1
ATOM 932 O O . GLY A 1 113 ? -12.500 -11.124 -5.555 1.00 89.69 113 GLY A O 1
ATOM 933 N N . ASN A 1 114 ? -12.717 -8.995 -6.228 1.00 91.00 114 ASN A N 1
ATOM 934 C CA . ASN A 1 114 ? -11.321 -8.587 -6.022 1.00 91.00 114 ASN A CA 1
ATOM 935 C C . ASN A 1 114 ? -11.127 -7.700 -4.778 1.00 91.00 114 ASN A C 1
ATOM 937 O O . ASN A 1 114 ? -10.086 -7.054 -4.609 1.00 91.00 114 ASN A O 1
ATOM 941 N N . CYS A 1 115 ? -12.131 -7.635 -3.904 1.00 92.56 115 CYS A N 1
ATOM 942 C CA . CYS A 1 115 ? -12.126 -6.763 -2.739 1.00 92.56 115 CYS A CA 1
ATOM 943 C C . CYS A 1 115 ? -12.453 -7.534 -1.464 1.00 92.56 115 CYS A C 1
ATOM 945 O O . CYS A 1 115 ? -13.302 -8.424 -1.444 1.00 92.56 115 CYS A O 1
ATOM 947 N N . HIS A 1 116 ? -11.815 -7.141 -0.366 1.00 94.88 116 HIS A N 1
ATOM 948 C CA . HIS A 1 116 ? -12.187 -7.639 0.945 1.00 94.88 116 HIS A CA 1
ATOM 949 C C . HIS A 1 116 ? -13.428 -6.911 1.446 1.00 94.88 116 HIS A C 1
ATOM 951 O O . HIS A 1 116 ? -13.412 -5.685 1.598 1.00 94.88 116 HIS A O 1
ATOM 957 N N . LEU A 1 117 ? -14.478 -7.668 1.747 1.00 96.38 117 LEU A N 1
ATOM 958 C CA . LEU A 1 117 ? -15.626 -7.181 2.490 1.00 96.38 117 LEU A CA 1
ATOM 959 C C . LEU A 1 117 ? -15.372 -7.452 3.973 1.00 96.38 117 LEU A C 1
ATOM 961 O O . LEU A 1 117 ? -15.260 -8.594 4.413 1.00 96.38 117 LEU A O 1
ATOM 965 N N . ILE A 1 118 ? -15.205 -6.380 4.741 1.00 96.25 118 ILE A N 1
ATOM 966 C CA . ILE A 1 118 ? -14.909 -6.445 6.170 1.00 96.25 118 ILE A CA 1
ATOM 967 C C . ILE A 1 118 ? -16.168 -6.027 6.917 1.00 96.25 118 ILE A C 1
ATOM 969 O O . ILE A 1 118 ? -16.528 -4.846 6.938 1.00 96.25 118 ILE A O 1
ATOM 973 N N . ARG A 1 119 ? -16.827 -6.990 7.557 1.00 97.06 119 ARG A N 1
ATOM 974 C CA . ARG A 1 119 ? -17.983 -6.758 8.420 1.00 97.06 119 ARG A CA 1
ATOM 975 C C . ARG A 1 119 ? -17.531 -6.736 9.872 1.00 97.06 119 ARG A C 1
ATOM 977 O O . ARG A 1 119 ? -17.105 -7.740 10.432 1.00 97.06 119 ARG A O 1
ATOM 984 N N . THR A 1 120 ? -17.635 -5.571 10.493 1.00 96.44 120 THR A N 1
ATOM 985 C CA . THR A 1 120 ? -17.331 -5.367 11.910 1.00 96.44 120 THR A CA 1
ATOM 986 C C . THR A 1 120 ? -18.630 -5.269 12.691 1.00 96.44 120 THR A C 1
ATOM 988 O O . THR A 1 120 ? -19.426 -4.375 12.425 1.00 96.44 120 THR A O 1
ATOM 991 N N . THR A 1 121 ? -18.832 -6.141 13.673 1.00 95.75 121 THR A N 1
ATOM 992 C CA . THR A 1 121 ? -19.995 -6.104 14.566 1.00 95.75 121 THR A CA 1
ATOM 993 C C . THR A 1 121 ? -19.556 -5.709 15.969 1.00 95.75 121 THR A C 1
ATOM 995 O O . THR A 1 121 ? -18.741 -6.393 16.588 1.00 95.75 121 THR A O 1
ATOM 998 N N . THR A 1 122 ? -20.091 -4.596 16.466 1.00 94.38 122 THR A N 1
ATOM 999 C CA . THR A 1 122 ? -19.922 -4.129 17.847 1.00 94.38 122 THR A CA 1
ATOM 1000 C C . THR A 1 122 ? -21.211 -4.338 18.628 1.00 94.38 122 THR A C 1
ATOM 1002 O O . THR A 1 122 ? -22.298 -4.343 18.055 1.00 94.38 122 THR A O 1
ATOM 1005 N N . TYR A 1 123 ? -21.109 -4.513 19.944 1.00 92.56 123 TYR A N 1
ATOM 1006 C CA . TYR A 1 123 ? -22.268 -4.710 20.811 1.00 92.56 123 TYR A CA 1
ATOM 1007 C C . TYR A 1 123 ? -22.389 -3.553 21.794 1.00 92.56 123 TYR A C 1
ATOM 1009 O O . TYR A 1 123 ? -21.426 -3.200 22.471 1.00 92.56 123 TYR A O 1
ATOM 1017 N N . HIS A 1 124 ? -23.584 -2.976 21.885 1.00 90.38 124 HIS A N 1
ATOM 1018 C CA . HIS A 1 124 ? -23.889 -1.891 22.811 1.00 90.38 124 HIS A CA 1
ATOM 1019 C C . HIS A 1 124 ? -25.003 -2.317 23.760 1.00 90.38 124 HIS A C 1
ATOM 1021 O O . HIS A 1 124 ? -25.999 -2.908 23.340 1.00 90.38 124 HIS A O 1
ATOM 1027 N N . PHE A 1 125 ? -24.842 -2.015 25.046 1.00 90.75 125 PHE A N 1
ATOM 1028 C CA . PHE A 1 125 ? -25.848 -2.333 26.050 1.00 90.75 125 PHE A CA 1
ATOM 1029 C C . PHE A 1 125 ? -26.898 -1.224 26.098 1.00 90.75 125 PHE A C 1
ATOM 1031 O O . PHE A 1 125 ? -26.580 -0.073 26.390 1.00 90.75 125 PHE A O 1
ATOM 1038 N N . LYS A 1 126 ? -28.153 -1.558 25.794 1.00 90.62 126 LYS A N 1
ATOM 1039 C CA . LYS A 1 126 ? -29.282 -0.624 25.814 1.00 90.62 126 LYS A CA 1
ATOM 1040 C C . LYS A 1 126 ? -30.520 -1.342 26.344 1.00 90.62 126 LYS A C 1
ATOM 1042 O O . LYS A 1 126 ? -30.852 -2.432 25.888 1.00 90.62 126 LYS A O 1
ATOM 1047 N N . ASN A 1 127 ? -31.203 -0.730 27.311 1.00 88.12 127 ASN A N 1
ATOM 1048 C CA . ASN A 1 127 ? -32.453 -1.238 27.896 1.00 88.12 127 ASN A CA 1
ATOM 1049 C C . ASN A 1 127 ? -32.366 -2.698 28.383 1.00 88.12 127 ASN A C 1
ATOM 1051 O O . ASN A 1 127 ? -33.251 -3.509 28.117 1.00 88.12 127 ASN A O 1
ATOM 1055 N N . GLY A 1 128 ? -31.274 -3.058 29.062 1.00 86.88 128 GLY A N 1
ATOM 1056 C CA . GLY A 1 128 ? -31.091 -4.410 29.599 1.00 86.88 128 GLY A CA 1
ATOM 1057 C C . GLY A 1 128 ? -30.660 -5.464 28.572 1.00 86.88 128 GLY A C 1
ATOM 1058 O O . GLY A 1 128 ? -30.507 -6.627 28.940 1.00 86.88 128 GLY A O 1
ATOM 1059 N N . LYS A 1 129 ? -30.463 -5.093 27.298 1.00 91.19 129 LYS A N 1
ATOM 1060 C CA . LYS A 1 129 ? -30.099 -6.013 26.212 1.00 91.19 129 LYS A CA 1
ATOM 1061 C C . LYS A 1 129 ? -28.855 -5.540 25.463 1.00 91.19 129 LYS A C 1
ATOM 1063 O O . LYS A 1 129 ? -28.599 -4.346 25.333 1.00 91.19 129 LYS A O 1
ATOM 1068 N N . CYS A 1 130 ? -28.101 -6.497 24.930 1.00 91.56 130 CYS A N 1
ATOM 1069 C CA . CYS A 1 130 ? -26.996 -6.225 24.017 1.00 91.56 130 CYS A CA 1
ATOM 1070 C C . CYS A 1 130 ? -27.502 -6.147 22.583 1.00 91.56 130 CYS A C 1
ATOM 1072 O O . CYS A 1 130 ? -27.961 -7.146 22.032 1.00 91.56 130 CYS A O 1
ATOM 1074 N N . ILE A 1 131 ? -27.392 -4.967 21.986 1.00 93.50 131 ILE A N 1
ATOM 1075 C CA . ILE A 1 131 ? -27.788 -4.701 20.607 1.00 93.50 131 ILE A CA 1
ATOM 1076 C C . ILE A 1 131 ? -26.535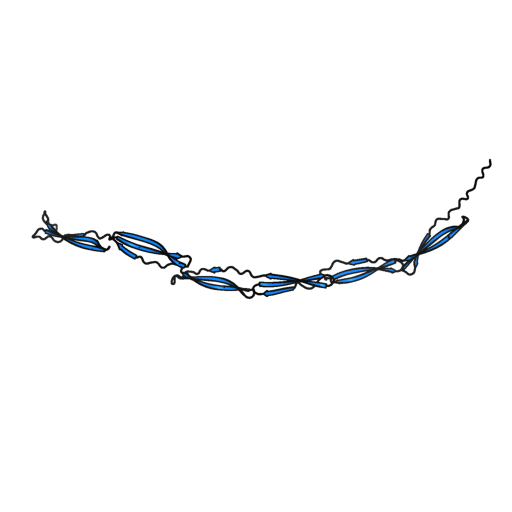 -4.741 19.735 1.00 93.50 131 ILE A C 1
ATOM 1078 O O . ILE A 1 131 ? -25.549 -4.060 20.024 1.00 93.50 131 ILE A O 1
ATOM 1082 N N . ALA A 1 132 ? -26.574 -5.555 18.683 1.00 94.62 132 ALA A N 1
ATOM 1083 C CA . ALA A 1 132 ? -25.513 -5.621 17.690 1.00 94.62 132 ALA A CA 1
ATOM 1084 C C . ALA A 1 132 ? -25.616 -4.432 16.726 1.00 94.62 132 ALA A C 1
ATOM 1086 O O . ALA A 1 132 ? -26.697 -4.104 16.241 1.00 94.62 132 ALA A O 1
ATOM 1087 N N . ASN A 1 133 ? -24.483 -3.814 16.425 1.00 94.62 133 ASN A N 1
ATOM 1088 C CA . ASN A 1 133 ? -24.333 -2.807 15.390 1.00 94.62 133 ASN A CA 1
ATOM 1089 C C . ASN A 1 133 ? -23.257 -3.293 14.416 1.00 94.62 133 ASN A C 1
ATOM 1091 O O . ASN A 1 133 ? -22.093 -3.434 14.792 1.00 94.62 133 ASN A O 1
ATOM 1095 N N . SER A 1 134 ? -23.650 -3.597 13.180 1.00 95.50 134 SER A N 1
ATOM 1096 C CA . SER A 1 134 ? -22.722 -4.037 12.141 1.00 95.50 134 SER A CA 1
ATOM 1097 C C . SER A 1 134 ? -22.394 -2.883 11.201 1.00 95.50 134 SER A C 1
ATOM 1099 O O . SER A 1 134 ? -23.285 -2.228 10.671 1.00 95.50 134 SER A O 1
ATOM 1101 N N . LYS A 1 135 ? -21.105 -2.684 10.936 1.00 95.94 135 LYS A N 1
ATOM 1102 C CA . LYS A 1 135 ? -20.604 -1.810 9.876 1.00 95.94 135 LYS A CA 1
ATOM 1103 C C . LYS A 1 135 ? -19.867 -2.649 8.848 1.00 95.94 135 LYS A C 1
ATOM 1105 O O . LYS A 1 135 ? -19.037 -3.483 9.212 1.00 95.94 135 LYS A O 1
ATOM 1110 N N . THR A 1 136 ? -20.139 -2.388 7.579 1.00 96.31 136 THR A N 1
ATOM 1111 C CA . THR A 1 136 ? -19.486 -3.066 6.462 1.00 96.31 136 THR A CA 1
ATOM 1112 C C . THR A 1 136 ? -18.579 -2.081 5.745 1.00 96.31 136 THR A C 1
ATOM 1114 O O . THR A 1 136 ? -18.992 -0.969 5.425 1.00 96.31 136 THR A O 1
ATOM 1117 N N . LYS A 1 137 ? -17.332 -2.482 5.507 1.00 96.31 137 LYS A N 1
ATOM 1118 C CA . LYS A 1 137 ? -16.363 -1.717 4.726 1.00 96.31 137 LYS A CA 1
ATOM 1119 C C . LYS A 1 137 ? -15.840 -2.591 3.599 1.00 96.31 137 LYS A C 1
ATOM 1121 O O . LYS A 1 137 ? -15.337 -3.683 3.853 1.00 96.31 137 LYS A O 1
ATOM 1126 N N . GLN A 1 138 ? -15.909 -2.085 2.375 1.00 94.75 138 GLN A N 1
ATOM 1127 C CA . GLN A 1 138 ? -15.245 -2.696 1.233 1.00 94.75 138 GLN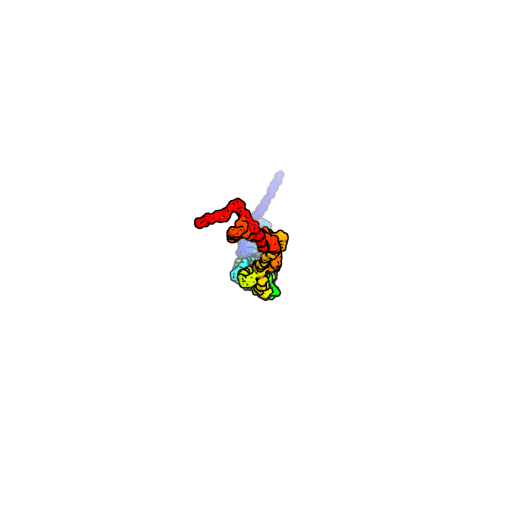 A CA 1
ATOM 1128 C C . GLN A 1 138 ? -13.833 -2.116 1.101 1.00 94.75 138 GLN A C 1
ATOM 1130 O O . GLN A 1 138 ? -13.636 -0.903 1.167 1.00 94.75 138 GLN A O 1
ATOM 1135 N N . SER A 1 139 ? -12.840 -2.988 0.959 1.00 93.44 139 SER A N 1
ATOM 1136 C CA . SER A 1 139 ? -11.436 -2.617 0.800 1.00 93.44 139 SER A CA 1
ATOM 1137 C C . SER A 1 139 ? -10.830 -3.399 -0.357 1.00 93.44 139 SER A C 1
ATOM 1139 O O . SER A 1 139 ? -10.510 -4.579 -0.222 1.00 93.44 139 SER A O 1
ATOM 1141 N N . CYS A 1 14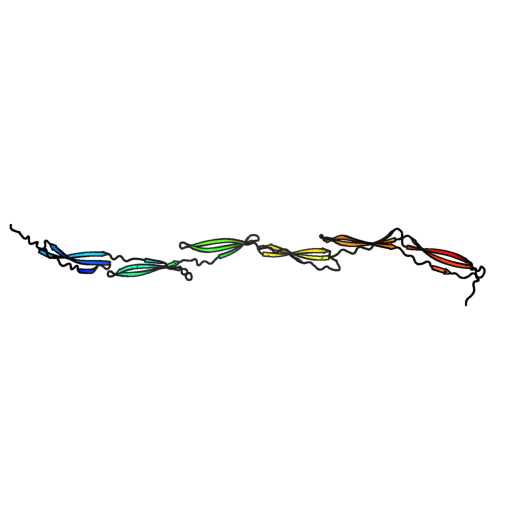0 ? -10.668 -2.737 -1.497 1.00 91.31 140 CYS A N 1
ATOM 1142 C CA . CYS A 1 140 ? -10.023 -3.315 -2.670 1.00 91.31 140 CYS A CA 1
ATOM 1143 C C . CYS A 1 140 ? -8.504 -3.139 -2.585 1.00 91.31 140 CYS A C 1
ATOM 1145 O O . CYS A 1 140 ? -8.012 -2.115 -2.101 1.00 91.31 140 CYS A O 1
ATOM 1147 N N . LEU A 1 141 ? -7.759 -4.142 -3.044 1.00 90.62 141 LEU A N 1
ATOM 1148 C CA . LEU A 1 141 ? -6.305 -4.061 -3.097 1.00 90.62 141 LEU A CA 1
ATOM 1149 C C . LEU A 1 141 ? -5.879 -3.101 -4.210 1.00 90.62 141 LEU A C 1
ATOM 1151 O O . LEU A 1 141 ? -6.384 -3.173 -5.330 1.00 90.62 141 LEU A O 1
ATOM 1155 N N . LYS A 1 142 ? -4.948 -2.197 -3.899 1.00 92.69 142 LYS A N 1
ATOM 1156 C CA . LYS A 1 142 ? -4.336 -1.320 -4.900 1.00 92.69 142 LYS A CA 1
ATOM 1157 C C . LYS A 1 142 ? -3.307 -2.128 -5.681 1.00 92.69 142 LYS A C 1
ATOM 1159 O O . LYS A 1 142 ? -2.321 -2.576 -5.104 1.00 92.69 142 LYS A O 1
ATOM 1164 N N . ILE A 1 143 ? -3.552 -2.315 -6.974 1.00 93.88 143 ILE A N 1
ATOM 1165 C CA . ILE A 1 143 ? -2.640 -3.039 -7.861 1.00 93.88 143 ILE A CA 1
ATOM 1166 C C . ILE A 1 143 ? -1.414 -2.146 -8.134 1.00 93.88 143 ILE A C 1
ATOM 1168 O O . ILE A 1 143 ? -1.596 -0.992 -8.538 1.00 93.88 143 ILE A O 1
ATOM 1172 N N . PRO A 1 144 ? -0.179 -2.629 -7.899 1.00 95.75 144 PRO A N 1
ATOM 1173 C CA . PRO A 1 144 ? 1.029 -1.887 -8.238 1.00 95.75 144 PRO A CA 1
ATOM 1174 C C . PRO A 1 144 ? 1.132 -1.627 -9.744 1.00 95.75 144 PRO A C 1
ATOM 1176 O O . PRO A 1 144 ? 0.622 -2.396 -10.561 1.00 95.75 144 PRO A O 1
ATOM 1179 N N . LYS A 1 145 ? 1.823 -0.547 -10.123 1.00 96.69 145 LYS A N 1
ATOM 1180 C CA . LYS A 1 145 ? 2.083 -0.258 -11.537 1.00 96.69 145 LYS A CA 1
ATOM 1181 C C . LYS A 1 145 ? 3.025 -1.319 -12.128 1.00 96.69 145 LYS A C 1
ATOM 1183 O O . LYS A 1 145 ? 3.929 -1.759 -11.415 1.00 96.69 145 LYS A O 1
ATOM 1188 N N . PRO A 1 146 ? 2.847 -1.706 -13.404 1.00 97.69 146 PRO A N 1
ATOM 1189 C CA . PRO A 1 146 ? 3.786 -2.590 -14.080 1.00 97.69 146 PRO A CA 1
ATOM 1190 C C . PRO A 1 146 ? 5.200 -2.007 -14.093 1.00 97.69 146 PRO A C 1
ATOM 1192 O O . PRO A 1 146 ? 5.376 -0.792 -14.211 1.00 97.69 146 PRO A O 1
ATOM 1195 N N . VAL A 1 147 ? 6.198 -2.881 -14.001 1.00 97.81 147 VAL A N 1
ATOM 1196 C CA . VAL A 1 147 ? 7.618 -2.518 -14.038 1.00 97.81 147 VAL A CA 1
ATOM 1197 C C . VAL A 1 147 ? 8.272 -3.240 -15.206 1.00 97.81 147 VAL A C 1
ATOM 1199 O O . VAL A 1 147 ? 8.157 -4.458 -15.323 1.00 97.81 147 VAL A O 1
ATOM 1202 N N . THR A 1 148 ? 8.967 -2.488 -16.059 1.00 97.75 148 THR A N 1
ATOM 1203 C CA . THR A 1 148 ? 9.759 -3.049 -17.158 1.00 97.75 148 THR A CA 1
ATOM 1204 C C . THR A 1 148 ? 11.234 -3.022 -16.793 1.00 97.75 148 THR A C 1
ATOM 1206 O O . THR A 1 148 ? 11.804 -1.962 -16.537 1.00 97.75 148 THR A O 1
ATOM 1209 N N . ILE A 1 149 ? 11.844 -4.198 -16.797 1.00 97.50 149 ILE A N 1
ATOM 1210 C CA . ILE A 1 149 ? 13.267 -4.430 -16.593 1.00 97.50 149 ILE A CA 1
ATOM 1211 C C . ILE A 1 149 ? 13.881 -4.589 -17.981 1.00 97.50 149 ILE A C 1
ATOM 1213 O O . ILE A 1 149 ? 13.509 -5.496 -18.727 1.00 97.50 149 ILE A O 1
ATOM 1217 N N . LYS A 1 150 ? 14.787 -3.679 -18.343 1.00 96.44 150 LYS A N 1
ATOM 1218 C CA . LYS A 1 150 ? 15.481 -3.749 -19.631 1.00 96.44 150 LYS A CA 1
ATOM 1219 C C . LYS A 1 150 ? 16.541 -4.838 -19.585 1.00 96.44 150 LYS A C 1
ATOM 1221 O O . LYS A 1 150 ? 17.313 -4.885 -18.630 1.00 96.44 150 LYS A O 1
ATOM 1226 N N . GLY A 1 151 ? 16.556 -5.688 -20.604 1.00 96.69 151 GLY A N 1
ATOM 1227 C CA . GLY A 1 151 ? 17.602 -6.687 -20.773 1.00 96.69 151 GLY A CA 1
ATOM 1228 C C . GLY A 1 151 ? 18.859 -6.083 -21.390 1.00 96.69 151 GLY A C 1
ATOM 1229 O O . GLY A 1 151 ? 18.800 -5.066 -22.090 1.00 96.69 151 GLY A O 1
ATOM 1230 N N . ASP A 1 152 ? 19.986 -6.748 -21.165 1.00 97.19 152 ASP A N 1
ATOM 1231 C CA . ASP A 1 152 ? 21.226 -6.439 -21.865 1.00 97.19 152 ASP A CA 1
ATOM 1232 C C . ASP A 1 152 ? 21.146 -6.873 -23.330 1.00 97.19 152 ASP A C 1
ATOM 1234 O O . ASP A 1 152 ? 20.400 -7.787 -23.696 1.00 97.19 152 ASP A O 1
ATOM 1238 N N . CYS A 1 153 ? 21.915 -6.196 -24.182 1.00 96.69 153 CYS A N 1
ATOM 1239 C CA . CYS A 1 153 ? 21.987 -6.566 -25.583 1.00 96.69 153 CYS A CA 1
ATOM 1240 C C . CYS A 1 153 ? 22.897 -7.775 -25.784 1.00 96.69 153 CYS A C 1
ATOM 1242 O O . CYS A 1 153 ? 24.068 -7.736 -25.408 1.00 96.69 153 CYS A O 1
ATOM 1244 N N . ASP A 1 154 ? 22.391 -8.813 -26.442 1.00 97.00 154 ASP A N 1
ATOM 1245 C CA . ASP A 1 154 ? 23.222 -9.928 -26.875 1.00 97.00 154 ASP A CA 1
ATOM 1246 C C . ASP A 1 154 ? 24.069 -9.504 -28.093 1.00 97.00 154 ASP A C 1
ATOM 1248 O O . ASP A 1 154 ? 23.506 -9.151 -29.135 1.00 97.00 154 ASP A O 1
ATOM 1252 N N . PRO A 1 155 ? 25.412 -9.557 -28.019 1.00 94.00 155 PRO A N 1
ATOM 1253 C CA . PRO A 1 155 ? 26.284 -9.147 -29.118 1.00 94.00 155 PRO A CA 1
ATOM 1254 C C . PRO A 1 155 ? 26.169 -10.040 -30.361 1.00 94.00 155 PRO A C 1
ATOM 1256 O O . PRO A 1 155 ? 26.525 -9.599 -31.453 1.00 94.00 155 PRO A O 1
ATOM 1259 N N . LYS A 1 156 ? 25.691 -11.286 -30.231 1.00 95.00 156 LYS A N 1
ATOM 1260 C CA . LYS A 1 156 ? 25.554 -12.213 -31.366 1.00 95.00 156 LYS A CA 1
ATOM 1261 C C . LYS A 1 156 ? 24.288 -11.944 -32.164 1.00 95.00 156 LYS A C 1
ATOM 1263 O O . LYS A 1 156 ? 24.319 -11.935 -33.392 1.00 95.00 156 LYS A O 1
ATOM 1268 N N . THR A 1 157 ? 23.172 -11.751 -31.469 1.00 95.44 157 THR A N 1
ATOM 1269 C CA . THR A 1 157 ? 21.862 -11.567 -32.104 1.00 95.44 157 THR A CA 1
ATOM 1270 C C . THR A 1 157 ? 21.511 -10.095 -32.313 1.00 95.44 157 THR A C 1
ATOM 1272 O O . THR A 1 157 ? 20.727 -9.789 -33.208 1.00 95.44 157 THR A O 1
ATOM 1275 N N . ASN A 1 158 ? 22.129 -9.179 -31.555 1.00 95.56 158 ASN A N 1
ATOM 1276 C CA . ASN A 1 158 ? 21.822 -7.746 -31.499 1.00 95.56 158 ASN A CA 1
ATOM 1277 C C . ASN A 1 158 ? 20.387 -7.447 -31.009 1.00 95.56 158 ASN A C 1
ATOM 1279 O O . ASN A 1 158 ? 19.810 -6.396 -31.306 1.00 95.56 158 ASN A O 1
ATOM 1283 N N . PHE A 1 159 ? 19.814 -8.371 -30.234 1.00 96.06 159 PHE A N 1
ATOM 1284 C CA . PHE A 1 159 ? 18.532 -8.210 -29.555 1.00 96.06 159 PHE A CA 1
ATOM 1285 C C . PHE A 1 159 ? 18.717 -8.220 -28.035 1.00 96.06 159 PHE A C 1
ATOM 1287 O O . PHE A 1 159 ? 19.612 -8.870 -27.498 1.00 96.06 159 PHE A O 1
ATOM 1294 N N . ALA A 1 160 ? 17.833 -7.510 -27.346 1.00 96.62 160 ALA A N 1
ATOM 1295 C CA . ALA A 1 160 ? 17.658 -7.555 -25.902 1.00 96.62 160 ALA A CA 1
ATOM 1296 C C . ALA A 1 160 ? 16.275 -8.133 -25.576 1.00 96.62 160 ALA A C 1
ATOM 1298 O O . ALA A 1 160 ? 15.323 -7.957 -26.343 1.00 96.62 160 ALA A O 1
ATOM 1299 N N . ILE A 1 161 ? 16.157 -8.814 -24.436 1.00 97.69 161 ILE A N 1
ATOM 1300 C CA . ILE A 1 161 ? 14.875 -9.307 -23.918 1.00 97.69 161 ILE A CA 1
ATOM 1301 C C . ILE A 1 161 ? 14.468 -8.425 -22.744 1.00 97.69 161 ILE A C 1
ATOM 1303 O O . ILE A 1 161 ? 15.005 -8.553 -21.645 1.00 97.69 161 ILE A O 1
ATOM 1307 N N . ASP A 1 162 ? 13.499 -7.547 -22.976 1.00 97.06 162 ASP A N 1
ATOM 1308 C CA . ASP A 1 162 ? 12.911 -6.722 -21.927 1.00 97.06 162 ASP A CA 1
ATOM 1309 C C . ASP A 1 162 ? 11.810 -7.535 -21.221 1.00 97.06 162 ASP A C 1
ATOM 1311 O O . ASP A 1 162 ? 10.980 -8.185 -21.866 1.00 97.06 162 ASP A O 1
ATOM 1315 N N . ARG A 1 163 ? 11.801 -7.525 -19.885 1.00 97.94 163 ARG A N 1
ATOM 1316 C CA . ARG A 1 163 ? 10.825 -8.247 -19.054 1.00 97.94 163 ARG A CA 1
ATOM 1317 C C . ARG A 1 163 ? 9.886 -7.255 -18.393 1.00 97.94 163 ARG A C 1
ATOM 1319 O O . ARG A 1 163 ? 10.335 -6.346 -17.701 1.00 97.94 163 ARG A O 1
ATOM 1326 N N . THR A 1 164 ? 8.586 -7.435 -18.566 1.00 98.00 164 THR A N 1
ATOM 1327 C CA . THR A 1 164 ? 7.565 -6.625 -17.899 1.00 98.00 164 THR A CA 1
ATOM 1328 C C . THR A 1 164 ? 6.854 -7.470 -16.858 1.00 98.00 164 THR A C 1
ATOM 1330 O O . THR A 1 164 ? 6.201 -8.458 -17.194 1.00 98.00 164 THR A O 1
ATOM 1333 N N . VAL A 1 165 ? 6.962 -7.056 -15.596 1.00 98.00 165 VAL A N 1
ATOM 1334 C CA . VAL A 1 165 ? 6.220 -7.635 -14.477 1.00 98.00 165 VAL A CA 1
ATOM 1335 C C . VAL A 1 165 ? 4.982 -6.782 -14.235 1.00 98.00 165 VAL A C 1
ATOM 1337 O O . VAL A 1 165 ? 5.079 -5.581 -13.976 1.00 98.00 165 VAL A O 1
ATOM 1340 N N . PHE A 1 166 ? 3.810 -7.398 -14.318 1.00 97.81 166 PHE A N 1
ATOM 1341 C CA . PHE A 1 166 ? 2.529 -6.783 -13.995 1.00 97.81 166 PHE A CA 1
ATOM 1342 C C . PHE A 1 166 ? 1.814 -7.593 -12.919 1.00 97.81 166 PHE A C 1
ATOM 1344 O O . PHE A 1 166 ? 2.156 -8.737 -12.634 1.00 97.81 166 PHE A O 1
ATOM 1351 N N . TYR A 1 167 ? 0.821 -6.985 -12.287 1.00 97.38 167 TYR A N 1
ATOM 1352 C CA . TYR A 1 167 ? 0.155 -7.563 -11.131 1.00 97.38 167 TYR A CA 1
ATOM 1353 C C . TYR A 1 167 ? -1.330 -7.728 -11.420 1.00 97.38 167 TYR A C 1
ATOM 1355 O O . TYR A 1 167 ? -1.979 -6.809 -11.918 1.00 97.38 167 TYR A O 1
ATOM 1363 N N . VAL A 1 168 ? -1.873 -8.896 -11.091 1.00 95.19 168 VAL A N 1
ATOM 1364 C CA . VAL A 1 168 ? -3.301 -9.198 -11.225 1.00 95.19 168 VAL A CA 1
ATOM 1365 C C . VAL A 1 168 ? -3.882 -9.536 -9.863 1.00 95.19 168 VAL A C 1
ATOM 1367 O O . VAL A 1 168 ? -3.204 -10.104 -9.010 1.00 95.19 168 VAL A O 1
ATOM 1370 N N . ASN A 1 169 ? -5.140 -9.170 -9.644 1.00 94.38 169 ASN A N 1
ATOM 1371 C CA . ASN A 1 169 ? -5.855 -9.549 -8.435 1.00 94.38 169 ASN A CA 1
ATOM 1372 C C . ASN A 1 169 ? -6.619 -10.849 -8.699 1.00 94.38 169 ASN A C 1
ATOM 1374 O O . ASN A 1 169 ? -7.478 -10.885 -9.579 1.00 94.38 169 ASN A O 1
ATOM 1378 N N . ILE A 1 170 ? -6.266 -11.904 -7.969 1.00 93.00 170 ILE A N 1
ATOM 1379 C CA . ILE A 1 170 ? -6.909 -13.215 -8.031 1.00 93.00 170 ILE A CA 1
ATOM 1380 C C . ILE A 1 170 ? -7.328 -13.567 -6.607 1.00 93.00 170 ILE A C 1
ATOM 1382 O O . ILE A 1 170 ? -6.478 -13.762 -5.742 1.00 93.00 170 ILE A O 1
ATOM 1386 N N . GLY A 1 171 ? -8.635 -13.613 -6.343 1.00 91.06 171 GLY A N 1
ATOM 1387 C CA . GLY A 1 171 ? -9.157 -14.023 -5.035 1.00 91.06 171 GLY A CA 1
ATOM 1388 C C . GLY A 1 171 ? -8.682 -13.141 -3.875 1.00 91.06 171 GLY A C 1
ATOM 1389 O O . GLY A 1 171 ? -8.317 -13.650 -2.817 1.00 91.06 171 GLY A O 1
ATOM 1390 N N . CYS A 1 172 ? -8.660 -11.817 -4.067 1.00 91.94 172 CYS A N 1
ATOM 1391 C CA . CYS A 1 172 ? -8.137 -10.856 -3.091 1.00 91.94 172 CYS A CA 1
ATOM 1392 C C . CYS A 1 172 ? -6.658 -11.076 -2.738 1.00 91.94 172 CYS A C 1
ATOM 1394 O O . CYS A 1 172 ? -6.227 -10.757 -1.629 1.00 91.94 172 CYS A O 1
ATOM 1396 N N . GLN A 1 173 ? -5.876 -11.604 -3.676 1.00 93.00 173 GLN A N 1
ATOM 1397 C CA . GLN A 1 173 ? -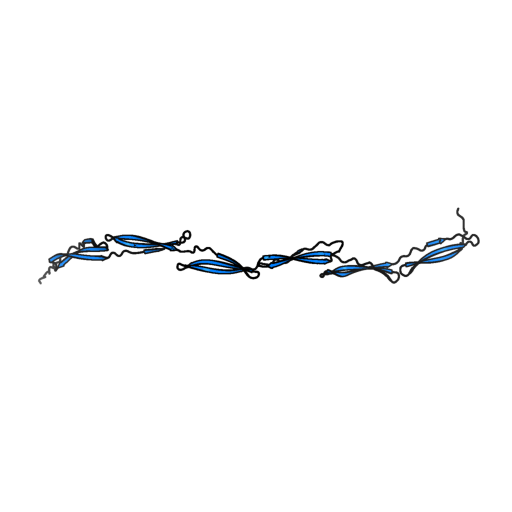4.424 -11.675 -3.593 1.00 93.00 173 GLN A CA 1
ATOM 1398 C C . GLN A 1 173 ? -3.824 -11.023 -4.832 1.00 93.00 173 GLN A C 1
ATOM 1400 O O . GLN A 1 173 ? -4.309 -11.207 -5.947 1.00 93.00 173 GLN A O 1
ATOM 1405 N N . ILE A 1 174 ? -2.768 -10.237 -4.633 1.00 95.31 174 ILE A N 1
ATOM 1406 C CA . ILE A 1 174 ? -2.010 -9.657 -5.738 1.00 95.31 174 ILE A CA 1
ATOM 1407 C C . ILE A 1 174 ? -0.978 -10.694 -6.177 1.00 95.31 174 ILE A C 1
ATOM 1409 O O . ILE A 1 174 ? -0.060 -11.006 -5.424 1.00 95.31 174 ILE A O 1
ATOM 1413 N N . VAL A 1 175 ? -1.126 -11.203 -7.397 1.00 96.38 175 VAL A N 1
ATOM 1414 C CA . VAL A 1 175 ? -0.239 -12.210 -7.986 1.00 96.38 175 VAL A CA 1
ATOM 1415 C C . VAL A 1 175 ? 0.576 -11.563 -9.111 1.00 96.38 175 VAL A C 1
ATOM 1417 O O . VAL A 1 175 ? -0.017 -10.929 -9.993 1.00 96.38 175 VAL A O 1
ATOM 1420 N N . PRO A 1 176 ? 1.916 -11.689 -9.110 1.00 97.50 176 PRO A N 1
ATOM 1421 C CA . PRO A 1 176 ? 2.748 -11.197 -10.200 1.00 97.50 176 PRO A CA 1
ATOM 1422 C C . PRO A 1 176 ? 2.608 -12.081 -11.446 1.00 97.50 176 PRO A C 1
ATOM 1424 O O . PRO A 1 176 ? 2.458 -13.301 -11.366 1.00 97.50 176 PRO A O 1
ATOM 1427 N N . ARG A 1 177 ? 2.674 -11.451 -12.614 1.00 97.81 177 ARG A N 1
ATOM 1428 C CA . ARG A 1 177 ? 2.718 -12.069 -13.938 1.00 97.81 177 ARG A CA 1
ATOM 1429 C C . ARG A 1 177 ? 3.828 -11.411 -14.741 1.00 97.81 177 ARG A C 1
ATOM 1431 O O . ARG A 1 177 ? 4.097 -10.225 -14.565 1.00 97.81 177 ARG A O 1
ATOM 1438 N N . GLU A 1 178 ? 4.458 -12.179 -15.615 1.00 97.75 178 GLU A N 1
ATOM 1439 C CA . GLU A 1 178 ? 5.592 -11.720 -16.408 1.00 97.75 178 GLU A CA 1
ATOM 1440 C C . GLU A 1 178 ? 5.328 -11.943 -17.894 1.00 97.75 178 GLU A C 1
ATOM 1442 O O . GLU A 1 178 ? 4.787 -12.971 -18.300 1.00 97.75 178 GLU A O 1
ATOM 1447 N N . THR A 1 179 ? 5.724 -10.964 -18.698 1.00 97.88 179 THR A N 1
ATOM 1448 C CA . THR A 1 179 ? 5.782 -11.050 -20.159 1.00 97.88 179 THR A CA 1
ATOM 1449 C C . THR A 1 179 ? 7.151 -10.597 -20.630 1.00 97.88 179 THR A C 1
ATOM 1451 O O . THR A 1 179 ? 7.710 -9.648 -20.079 1.00 97.88 179 THR A O 1
ATOM 1454 N N . SER A 1 180 ? 7.676 -11.228 -21.674 1.00 97.62 180 SER A N 1
ATOM 1455 C CA . SER A 1 180 ? 8.954 -10.855 -22.279 1.00 97.62 180 SER A CA 1
ATOM 1456 C C . SER A 1 180 ? 8.738 -10.322 -23.687 1.00 97.62 180 SER A C 1
ATOM 1458 O O . SER A 1 180 ? 7.953 -10.880 -24.449 1.00 97.62 180 SER A O 1
ATOM 1460 N N . THR A 1 181 ? 9.444 -9.250 -24.036 1.00 96.69 181 THR A N 1
ATOM 1461 C CA . THR A 1 181 ? 9.420 -8.664 -25.380 1.00 96.69 181 THR A CA 1
ATOM 1462 C C . THR A 1 181 ? 10.844 -8.560 -25.903 1.00 96.69 181 THR A C 1
ATOM 1464 O O . THR A 1 181 ? 11.737 -8.086 -25.203 1.00 96.69 181 THR A O 1
ATOM 1467 N N . SER A 1 182 ? 11.063 -9.008 -27.138 1.00 96.00 182 SER A N 1
ATOM 1468 C CA . SER A 1 182 ? 12.347 -8.834 -27.813 1.00 96.00 182 SER A CA 1
ATOM 1469 C C . SER A 1 182 ? 12.426 -7.445 -28.441 1.00 96.00 182 SER A C 1
ATOM 1471 O O . SER A 1 182 ? 11.481 -7.000 -29.094 1.00 96.00 182 SER A O 1
ATOM 1473 N N . ARG A 1 183 ? 13.555 -6.763 -28.254 1.00 94.50 183 ARG A N 1
ATOM 1474 C CA . ARG A 1 183 ? 13.825 -5.436 -28.809 1.00 94.50 183 ARG A CA 1
ATOM 1475 C C . ARG A 1 183 ? 15.176 -5.427 -29.512 1.00 94.50 183 ARG A C 1
ATOM 1477 O O . ARG A 1 183 ? 16.170 -5.881 -28.955 1.00 94.50 183 ARG A O 1
ATOM 1484 N N . LEU A 1 184 ? 15.224 -4.862 -30.714 1.00 96.50 184 LEU A N 1
ATOM 1485 C CA . LEU A 1 184 ? 16.474 -4.637 -31.439 1.00 96.50 184 LEU A CA 1
ATOM 1486 C C . LEU A 1 184 ? 17.314 -3.561 -30.722 1.00 96.50 184 LEU A C 1
ATOM 1488 O O . LEU A 1 184 ? 16.773 -2.537 -30.295 1.00 96.50 184 LEU A O 1
ATOM 1492 N N . CYS A 1 185 ? 18.623 -3.775 -30.570 1.00 94.44 185 CYS A N 1
ATOM 1493 C CA . CYS A 1 185 ? 19.488 -2.834 -29.846 1.00 94.44 185 CYS A CA 1
ATOM 1494 C C . CYS A 1 185 ? 20.109 -1.763 -30.738 1.00 94.44 185 CYS A C 1
ATOM 1496 O O . CYS A 1 185 ? 20.275 -0.622 -30.313 1.00 94.44 185 CYS A O 1
ATOM 1498 N N . SER A 1 186 ? 20.482 -2.138 -31.961 1.00 94.88 186 SER A N 1
ATOM 1499 C CA . SER A 1 186 ? 21.146 -1.252 -32.914 1.00 94.88 186 SER A CA 1
ATOM 1500 C C . SER A 1 186 ? 20.810 -1.629 -34.356 1.00 94.88 186 SER A C 1
ATOM 1502 O O . SER A 1 186 ? 20.376 -2.747 -34.631 1.00 94.88 186 SER A O 1
ATOM 1504 N N . CYS A 1 187 ? 21.002 -0.701 -35.290 1.00 94.94 187 CYS A N 1
ATOM 1505 C CA . CYS A 1 187 ? 20.864 -0.993 -36.714 1.00 94.94 187 CYS A CA 1
ATOM 1506 C C . CYS A 1 187 ? 22.152 -1.594 -37.265 1.00 94.94 187 CYS A C 1
ATOM 1508 O O . CYS A 1 187 ? 23.249 -1.220 -36.848 1.00 94.94 187 CYS A O 1
ATOM 1510 N N . LYS A 1 188 ? 22.025 -2.526 -38.214 1.00 92.38 188 LYS A N 1
ATOM 1511 C CA . LYS A 1 188 ? 23.196 -3.080 -38.897 1.00 92.38 188 LYS A CA 1
ATOM 1512 C C . LYS A 1 188 ? 23.890 -1.966 -39.694 1.00 92.38 188 LYS A C 1
ATOM 1514 O O . LYS A 1 188 ? 23.195 -1.176 -40.334 1.00 92.38 188 LYS A O 1
ATOM 1519 N N . PRO A 1 189 ? 25.233 -1.894 -39.685 1.00 89.62 189 PRO A N 1
ATOM 1520 C CA . PRO A 1 189 ? 25.956 -0.959 -40.535 1.00 89.62 189 PRO A CA 1
ATOM 1521 C C . PRO A 1 189 ? 25.602 -1.193 -42.005 1.00 89.62 189 PRO A C 1
ATOM 1523 O O . PRO A 1 189 ? 25.666 -2.325 -42.486 1.00 89.62 189 PRO A O 1
ATOM 1526 N N . GLN A 1 190 ? 25.233 -0.127 -42.711 1.00 92.88 190 GLN A N 1
ATOM 1527 C CA . GLN A 1 190 ? 24.977 -0.196 -44.145 1.00 92.88 190 GLN A CA 1
ATOM 1528 C C . GLN A 1 190 ? 26.309 -0.212 -44.912 1.00 92.88 190 GLN A C 1
ATOM 1530 O O . GLN A 1 190 ? 27.268 0.448 -44.488 1.00 92.88 190 GLN A O 1
ATOM 1535 N N . PRO A 1 191 ? 26.398 -0.951 -46.030 1.00 91.94 191 PRO A N 1
ATOM 1536 C CA . PRO A 1 191 ? 27.611 -0.998 -46.831 1.00 91.94 191 PRO A CA 1
ATOM 1537 C C . PRO A 1 191 ? 27.928 0.380 -47.417 1.00 91.94 191 PRO A C 1
ATOM 1539 O O . PRO A 1 191 ? 27.040 1.159 -47.770 1.00 91.94 191 PRO A O 1
ATOM 1542 N N . VAL A 1 192 ? 29.220 0.669 -47.542 1.00 94.62 192 VAL A N 1
ATOM 1543 C CA . VAL A 1 192 ? 29.698 1.864 -48.238 1.00 94.62 192 VAL A CA 1
ATOM 1544 C C . VAL A 1 192 ? 29.631 1.601 -49.738 1.00 94.62 192 VAL A C 1
ATOM 1546 O O . VAL A 1 192 ? 30.228 0.646 -50.230 1.00 94.62 192 VAL A O 1
ATOM 1549 N N . THR A 1 193 ? 28.916 2.449 -50.471 1.00 94.94 193 THR A N 1
ATOM 1550 C CA . THR A 1 193 ? 28.790 2.341 -51.929 1.00 94.94 193 THR A CA 1
ATOM 1551 C C . THR A 1 193 ? 29.710 3.343 -52.609 1.00 94.94 193 THR A C 1
ATOM 1553 O O . THR A 1 193 ? 29.685 4.528 -52.271 1.00 94.94 193 THR A O 1
ATOM 1556 N N . ASN A 1 194 ? 30.487 2.881 -53.585 1.00 93.81 194 ASN A N 1
ATOM 1557 C CA . ASN A 1 194 ? 31.364 3.717 -54.399 1.00 93.81 194 ASN A CA 1
ATOM 1558 C C . ASN A 1 194 ? 30.821 3.797 -55.827 1.00 93.81 194 ASN A C 1
ATOM 1560 O O . ASN A 1 194 ? 30.489 2.773 -56.419 1.00 93.81 194 ASN A O 1
ATOM 1564 N N . THR A 1 195 ? 30.763 5.002 -56.383 1.00 94.56 195 THR A N 1
ATOM 1565 C CA . THR A 1 195 ? 30.251 5.260 -57.737 1.00 94.56 195 THR A CA 1
ATOM 1566 C C . THR A 1 195 ? 31.167 6.251 -58.441 1.00 94.56 195 THR A C 1
ATOM 1568 O O . THR A 1 195 ? 31.609 7.215 -57.819 1.00 94.56 195 THR A O 1
ATOM 1571 N N . CYS A 1 196 ? 31.456 6.029 -59.723 1.00 92.19 196 CYS A N 1
ATOM 1572 C CA . CYS A 1 196 ? 32.232 6.966 -60.529 1.00 92.19 196 CYS A CA 1
ATOM 1573 C C . CYS A 1 196 ? 31.305 7.837 -61.376 1.00 92.19 196 CYS A C 1
ATOM 1575 O O . CYS A 1 196 ? 30.533 7.306 -62.172 1.00 92.19 196 CYS A O 1
ATOM 1577 N N . ILE A 1 197 ? 31.400 9.158 -61.224 1.00 93.44 197 ILE A N 1
ATOM 1578 C CA . ILE A 1 197 ? 30.672 10.131 -62.048 1.00 93.44 197 ILE A CA 1
ATOM 1579 C C . ILE A 1 197 ? 31.665 11.216 -62.458 1.00 93.44 197 ILE A C 1
ATOM 1581 O O . ILE A 1 197 ? 32.352 11.771 -61.604 1.00 93.44 197 ILE A O 1
ATOM 1585 N N . ASP A 1 198 ? 31.786 11.479 -63.761 1.00 91.19 198 ASP A N 1
ATOM 1586 C CA . ASP A 1 198 ? 32.687 12.495 -64.326 1.00 91.19 198 ASP A CA 1
ATOM 1587 C C . ASP A 1 198 ? 34.132 12.402 -63.810 1.00 91.19 198 ASP A C 1
ATOM 1589 O O . ASP A 1 198 ? 34.741 13.398 -63.418 1.00 91.19 198 ASP A O 1
ATOM 1593 N N . ASN A 1 199 ? 34.684 11.183 -63.767 1.00 89.56 199 ASN A N 1
ATOM 1594 C CA . ASN A 1 199 ? 36.033 10.905 -63.255 1.00 89.56 199 ASN A CA 1
ATOM 1595 C C . ASN A 1 199 ? 36.260 11.293 -61.776 1.00 89.56 199 ASN A C 1
ATOM 1597 O O . ASN A 1 199 ? 37.402 11.352 -61.310 1.00 89.56 199 ASN A O 1
ATOM 1601 N N . LYS A 1 200 ? 35.181 11.511 -61.016 1.00 91.19 200 LYS A N 1
ATOM 1602 C CA . LYS A 1 200 ? 35.200 11.705 -59.565 1.00 91.19 200 LYS A CA 1
ATOM 1603 C C . LYS A 1 200 ? 34.647 10.466 -58.878 1.00 91.19 200 LYS A C 1
ATOM 1605 O O . LYS A 1 200 ? 33.560 9.985 -59.201 1.00 91.19 200 LYS A O 1
ATOM 1610 N N . LEU A 1 201 ? 35.395 9.963 -57.901 1.00 93.69 201 LEU A N 1
ATOM 1611 C CA . LEU A 1 201 ? 34.959 8.860 -57.060 1.00 93.69 201 LEU A CA 1
ATOM 1612 C C . LEU A 1 201 ? 34.041 9.412 -55.967 1.00 93.69 201 LEU A C 1
ATOM 1614 O O . LEU A 1 201 ? 34.479 10.180 -55.107 1.00 93.69 201 LEU A O 1
ATOM 1618 N N . ILE A 1 202 ? 32.772 9.020 -56.012 1.00 95.50 202 ILE A N 1
ATOM 1619 C CA . ILE A 1 202 ? 31.753 9.372 -55.027 1.00 95.50 202 ILE A CA 1
ATOM 1620 C C . ILE A 1 202 ? 31.550 8.181 -54.096 1.00 95.50 202 ILE A C 1
ATOM 1622 O O . ILE A 1 202 ? 31.027 7.140 -54.497 1.00 95.50 202 ILE A O 1
ATOM 1626 N N . THR A 1 203 ? 31.941 8.352 -52.840 1.00 95.06 203 THR A N 1
ATOM 1627 C CA . THR A 1 203 ? 31.726 7.387 -51.763 1.00 95.06 203 THR A CA 1
ATOM 1628 C C . THR A 1 203 ? 30.523 7.821 -50.940 1.00 95.06 203 THR A C 1
ATOM 1630 O O . THR A 1 203 ? 30.518 8.916 -50.383 1.00 95.06 203 THR A O 1
ATOM 1633 N N . LYS A 1 204 ? 29.511 6.960 -50.835 1.00 96.38 204 LYS A N 1
ATOM 1634 C CA . LYS A 1 204 ? 28.293 7.198 -50.057 1.00 96.38 204 LYS A CA 1
ATOM 1635 C C . LYS A 1 204 ? 28.198 6.204 -48.901 1.00 96.38 204 LYS A C 1
ATOM 1637 O O . LYS A 1 204 ? 28.267 4.995 -49.109 1.00 96.38 204 LYS A O 1
ATOM 1642 N N . GLN A 1 205 ? 27.993 6.722 -47.693 1.00 95.88 205 GLN A N 1
ATOM 1643 C CA . GLN A 1 205 ? 27.765 5.948 -46.474 1.00 95.88 205 GLN A CA 1
ATOM 1644 C C . GLN A 1 205 ? 26.443 6.372 -45.832 1.00 95.88 205 GLN A C 1
ATOM 1646 O O . GLN A 1 205 ? 26.243 7.547 -45.531 1.00 95.88 205 GLN A O 1
ATOM 1651 N N . VAL A 1 206 ? 25.536 5.420 -45.617 1.00 95.56 206 VAL A N 1
ATOM 1652 C CA . VAL A 1 206 ? 24.235 5.665 -44.978 1.00 95.56 206 VAL A CA 1
ATOM 1653 C C . VAL A 1 206 ? 24.293 5.207 -43.524 1.00 95.56 206 VAL A C 1
ATOM 1655 O O . VAL A 1 206 ? 24.770 4.117 -43.228 1.00 95.56 206 VAL A O 1
ATOM 1658 N N . PHE A 1 207 ? 23.799 6.039 -42.612 1.00 94.94 207 PHE A N 1
ATOM 1659 C CA . PHE A 1 207 ? 23.669 5.712 -41.197 1.00 94.94 207 PHE A CA 1
ATOM 1660 C C . PHE A 1 207 ? 22.190 5.586 -40.850 1.00 94.94 207 PHE A C 1
ATOM 1662 O O . PHE A 1 207 ? 21.385 6.443 -41.222 1.00 94.94 207 PHE A O 1
ATOM 1669 N N . GLU A 1 208 ? 21.840 4.533 -40.119 1.00 96.88 208 GLU A N 1
ATOM 1670 C CA . GLU A 1 208 ? 20.481 4.274 -39.650 1.00 96.88 208 GLU A CA 1
ATOM 1671 C C . GLU A 1 208 ? 20.421 4.304 -38.125 1.00 96.88 208 GLU A C 1
ATOM 1673 O O . GLU A 1 208 ? 21.381 3.934 -37.445 1.00 96.88 208 GLU A O 1
ATOM 1678 N N . LYS A 1 209 ? 19.271 4.718 -37.593 1.00 95.75 209 LYS A N 1
ATOM 1679 C CA . LYS A 1 209 ? 18.967 4.685 -36.162 1.00 95.75 209 LYS A CA 1
ATOM 1680 C C . LYS A 1 209 ? 17.636 3.998 -35.907 1.00 95.75 209 LYS A C 1
ATOM 1682 O O . LYS A 1 209 ? 16.759 3.979 -36.772 1.00 95.75 209 LYS A O 1
ATOM 1687 N N . LEU A 1 210 ? 17.489 3.471 -34.698 1.00 96.19 210 LEU A N 1
ATOM 1688 C CA . LEU A 1 210 ? 16.221 2.936 -34.223 1.00 96.19 210 LEU A CA 1
ATOM 1689 C C . LEU A 1 210 ? 15.232 4.071 -33.954 1.00 96.19 210 LEU A C 1
ATOM 1691 O O . LEU A 1 210 ? 15.564 5.052 -33.285 1.00 96.19 210 LEU A O 1
ATOM 1695 N N . ASP A 1 211 ? 14.017 3.929 -34.472 1.00 93.94 211 ASP A N 1
ATOM 1696 C CA . ASP A 1 211 ? 12.889 4.782 -34.117 1.00 93.94 211 ASP A CA 1
ATOM 1697 C C . ASP A 1 211 ? 12.221 4.330 -32.801 1.00 93.94 211 ASP A C 1
ATOM 1699 O O . ASP A 1 211 ? 12.667 3.397 -32.127 1.00 93.94 211 ASP A O 1
ATOM 1703 N N . LYS A 1 212 ? 11.139 5.017 -32.413 1.00 90.75 212 LYS A N 1
ATOM 1704 C CA . LYS A 1 212 ? 10.371 4.703 -31.195 1.00 90.75 212 LYS A CA 1
ATOM 1705 C C . LYS A 1 212 ? 9.687 3.332 -31.249 1.00 90.75 212 LYS A C 1
ATOM 1707 O O . LYS A 1 212 ? 9.413 2.770 -30.194 1.00 90.75 212 LYS A O 1
ATOM 1712 N N . ASP A 1 213 ? 9.451 2.808 -32.449 1.00 91.06 213 ASP A N 1
ATOM 1713 C CA . ASP A 1 213 ? 8.806 1.517 -32.692 1.00 91.06 213 ASP A CA 1
ATOM 1714 C C . ASP A 1 213 ? 9.836 0.377 -32.808 1.00 91.06 213 ASP A C 1
ATOM 1716 O O . ASP A 1 213 ? 9.477 -0.767 -33.087 1.00 91.06 213 ASP A O 1
ATOM 1720 N N . GLY A 1 214 ? 11.128 0.675 -32.617 1.00 91.06 214 GLY A N 1
ATOM 1721 C CA . GLY A 1 214 ? 12.212 -0.298 -32.728 1.00 91.06 214 GLY A CA 1
ATOM 1722 C C . GLY A 1 214 ? 12.575 -0.665 -34.168 1.00 91.06 214 GLY A C 1
ATOM 1723 O O . GLY A 1 214 ? 13.190 -1.708 -34.389 1.00 91.06 214 GLY A O 1
ATOM 1724 N N . LYS A 1 215 ? 12.222 0.168 -35.154 1.00 94.31 215 LYS A N 1
ATOM 1725 C CA . LYS A 1 215 ? 12.565 -0.030 -36.569 1.00 94.31 215 LYS A CA 1
ATOM 1726 C C . LYS A 1 215 ? 13.751 0.836 -36.976 1.00 94.31 215 LYS A C 1
ATOM 1728 O O . LYS A 1 215 ? 13.868 1.988 -36.563 1.00 94.31 215 LYS A O 1
ATOM 1733 N N . CYS A 1 216 ? 14.612 0.293 -37.830 1.00 95.94 216 CYS A N 1
ATOM 1734 C CA . CYS A 1 216 ? 15.720 1.042 -38.411 1.00 95.94 216 CYS A CA 1
ATOM 1735 C C . CYS A 1 216 ? 15.222 2.007 -39.481 1.00 95.94 216 CYS A C 1
ATOM 1737 O O . CYS A 1 216 ? 14.524 1.607 -40.413 1.00 95.94 216 CYS A O 1
ATOM 1739 N N . ARG A 1 217 ? 15.584 3.284 -39.344 1.00 96.25 217 ARG A N 1
ATOM 1740 C CA . ARG A 1 217 ? 15.329 4.318 -40.349 1.00 96.25 217 ARG A CA 1
ATOM 1741 C C . ARG A 1 217 ? 16.602 5.094 -40.643 1.00 96.25 217 ARG A C 1
ATOM 1743 O O . ARG A 1 217 ? 17.415 5.315 -39.743 1.00 96.25 217 ARG A O 1
ATOM 1750 N N . LYS A 1 218 ? 16.739 5.549 -41.892 1.00 95.44 218 LYS A N 1
ATOM 1751 C CA . LYS A 1 218 ? 17.814 6.450 -42.321 1.00 95.44 218 LYS A CA 1
ATOM 1752 C C . LYS A 1 218 ? 17.858 7.671 -41.403 1.00 95.44 218 LYS A C 1
ATOM 1754 O O . LYS A 1 218 ? 16.871 8.388 -41.268 1.00 95.44 218 LYS A O 1
ATOM 1759 N N . ASP A 1 219 ? 19.011 7.880 -40.788 1.00 95.75 219 ASP A N 1
ATOM 1760 C CA . ASP A 1 219 ? 19.295 9.032 -39.940 1.00 95.75 219 ASP A CA 1
ATOM 1761 C C . ASP A 1 219 ? 20.020 10.111 -40.742 1.00 95.75 219 ASP A C 1
ATOM 1763 O O . ASP A 1 219 ? 19.566 11.246 -40.842 1.00 95.75 219 ASP A O 1
ATOM 1767 N N . ARG A 1 220 ? 21.133 9.729 -41.372 1.00 94.75 220 ARG A N 1
ATOM 1768 C CA . ARG A 1 220 ? 21.987 10.634 -42.143 1.00 94.75 220 ARG A CA 1
ATOM 1769 C C . ARG A 1 220 ? 22.735 9.885 -43.236 1.00 94.75 220 ARG A C 1
ATOM 1771 O O . ARG A 1 220 ? 22.873 8.664 -43.190 1.00 94.75 220 ARG A O 1
ATOM 1778 N N . GLU A 1 221 ? 23.244 10.622 -44.214 1.00 95.69 221 GLU A N 1
ATOM 1779 C CA . GLU A 1 221 ? 24.165 10.096 -45.219 1.00 95.69 221 GLU A CA 1
ATOM 1780 C C . GLU A 1 221 ? 25.404 10.977 -45.316 1.00 95.69 221 GLU A C 1
ATOM 1782 O O . GLU A 1 221 ? 25.321 12.198 -45.214 1.00 95.69 221 GLU A O 1
ATOM 1787 N N . HIS A 1 222 ? 26.554 10.341 -45.485 1.00 95.69 222 HIS A N 1
ATOM 1788 C CA . HIS A 1 222 ? 27.825 11.004 -45.700 1.00 95.69 222 HIS A CA 1
ATOM 1789 C C . HIS A 1 222 ? 28.285 10.715 -47.124 1.00 95.69 222 HIS A C 1
ATOM 1791 O O . HIS A 1 222 ? 28.360 9.553 -47.531 1.00 95.69 222 HIS A O 1
ATOM 1797 N N . ILE A 1 223 ? 28.544 11.778 -47.882 1.00 95.12 223 ILE A N 1
ATOM 1798 C CA . ILE A 1 223 ? 28.974 11.705 -49.275 1.00 95.12 223 ILE A CA 1
ATOM 1799 C C . ILE A 1 223 ? 30.348 12.354 -49.368 1.00 95.12 223 ILE A C 1
ATOM 1801 O O . ILE A 1 223 ? 30.495 13.547 -49.114 1.00 95.12 223 ILE A O 1
ATOM 1805 N N . THR A 1 224 ? 31.342 11.564 -49.756 1.00 95.44 224 THR A N 1
ATOM 1806 C CA . THR A 1 224 ? 32.710 12.026 -49.985 1.00 95.44 224 THR A CA 1
ATOM 1807 C C . THR A 1 224 ? 32.993 11.994 -51.475 1.00 95.44 224 THR A C 1
ATOM 1809 O O . THR A 1 224 ? 32.822 10.959 -52.117 1.00 95.44 224 THR A O 1
ATOM 1812 N N . VAL A 1 225 ? 33.471 13.110 -52.019 1.00 95.50 225 VAL A N 1
ATOM 1813 C CA . VAL A 1 225 ? 33.884 13.214 -53.420 1.00 95.50 225 VAL A CA 1
ATOM 1814 C C . VAL A 1 225 ? 35.400 13.340 -53.467 1.00 95.50 225 VAL A C 1
ATOM 1816 O O . VAL A 1 225 ? 35.968 14.236 -52.845 1.00 95.50 225 VAL A O 1
ATOM 1819 N N . LYS A 1 226 ? 36.064 12.441 -54.196 1.00 93.00 226 LYS A N 1
ATOM 1820 C CA . LYS A 1 226 ? 37.513 12.483 -54.415 1.00 93.00 226 LYS A CA 1
ATOM 1821 C C . LYS A 1 226 ? 37.823 12.532 -55.902 1.00 93.00 226 LYS A C 1
ATOM 1823 O O . LYS A 1 226 ? 37.268 11.765 -56.687 1.00 93.00 226 LYS A O 1
ATOM 1828 N N . ASN A 1 227 ? 38.752 13.407 -56.274 1.00 92.25 227 ASN A N 1
ATOM 1829 C CA . ASN A 1 227 ? 39.347 13.365 -57.603 1.00 92.25 227 ASN A CA 1
ATOM 1830 C C . ASN A 1 227 ? 40.263 12.142 -57.688 1.00 92.25 227 ASN A C 1
ATOM 1832 O O . ASN A 1 227 ? 41.038 11.880 -56.766 1.00 92.25 227 ASN A O 1
ATOM 1836 N N . VAL A 1 228 ? 40.176 11.403 -58.789 1.00 91.50 228 VAL A N 1
ATOM 1837 C CA . VAL A 1 228 ? 41.110 10.309 -59.062 1.00 91.50 228 VAL A CA 1
ATOM 1838 C C . VAL A 1 228 ? 42.422 10.935 -59.519 1.00 91.50 228 VAL A C 1
ATOM 1840 O O . VAL A 1 228 ? 42.459 11.664 -60.508 1.00 91.50 228 VAL A O 1
ATOM 1843 N N . VAL A 1 229 ? 43.492 10.692 -58.767 1.00 91.38 229 VAL A N 1
ATOM 1844 C CA . VAL A 1 229 ? 44.832 11.193 -59.086 1.00 91.38 229 VAL A CA 1
ATOM 1845 C C . VAL A 1 229 ? 45.623 10.048 -59.691 1.00 91.38 229 VAL A C 1
ATOM 1847 O O . VAL A 1 229 ? 45.821 9.021 -59.043 1.00 91.38 229 VAL A O 1
ATOM 1850 N N . CYS A 1 230 ? 46.063 10.222 -60.934 1.00 91.12 230 CYS A N 1
ATOM 1851 C CA . CYS A 1 230 ? 46.904 9.236 -61.592 1.00 91.12 230 CYS A CA 1
ATOM 1852 C C . CYS A 1 230 ? 48.386 9.424 -61.269 1.00 91.12 230 CYS A C 1
ATOM 1854 O O . CYS A 1 230 ? 48.801 10.535 -60.932 1.00 91.12 230 CYS A O 1
ATOM 1856 N N . PRO A 1 231 ? 49.195 8.352 -61.387 1.00 93.31 231 PRO A N 1
ATOM 1857 C CA . PRO A 1 231 ? 50.639 8.454 -61.242 1.00 93.31 231 PRO A CA 1
ATOM 1858 C C . PRO A 1 231 ? 51.226 9.521 -62.173 1.00 93.31 231 PRO A C 1
ATOM 1860 O O . PRO A 1 231 ? 50.750 9.706 -63.298 1.00 93.31 231 PRO A O 1
ATOM 1863 N N . ALA A 1 232 ? 52.278 10.198 -61.709 1.00 91.88 232 ALA A N 1
ATOM 1864 C CA . ALA A 1 232 ? 53.010 11.163 -62.521 1.00 91.88 232 ALA A CA 1
ATOM 1865 C C . ALA A 1 232 ? 53.569 10.493 -63.795 1.00 91.88 232 ALA A C 1
ATOM 1867 O O . ALA A 1 232 ? 53.925 9.309 -63.761 1.00 91.88 232 ALA A O 1
ATOM 1868 N N . PRO A 1 233 ? 53.648 11.219 -64.926 1.00 91.62 233 PRO A N 1
ATOM 1869 C CA . PRO A 1 233 ? 54.208 10.671 -66.150 1.00 91.62 233 PRO A CA 1
ATOM 1870 C C . PRO A 1 233 ? 55.687 10.324 -65.954 1.00 91.62 233 PRO A C 1
ATOM 1872 O O . PRO A 1 233 ? 56.450 11.111 -65.397 1.00 91.62 233 PRO A O 1
ATOM 1875 N N . VAL A 1 234 ? 56.088 9.149 -66.436 1.00 91.81 234 VAL A N 1
ATOM 1876 C CA . VAL A 1 234 ? 57.470 8.661 -66.347 1.00 91.81 234 VAL A CA 1
ATOM 1877 C C . VAL A 1 234 ? 58.068 8.642 -67.744 1.00 91.81 234 VAL A C 1
ATOM 1879 O O . VAL A 1 234 ? 57.515 8.015 -68.651 1.00 91.81 234 VAL A O 1
ATOM 1882 N N . THR A 1 235 ? 59.203 9.314 -67.906 1.00 87.88 235 THR A N 1
ATOM 1883 C CA . THR A 1 235 ? 59.960 9.344 -69.158 1.00 87.88 235 THR A CA 1
ATOM 1884 C C . THR A 1 235 ? 61.205 8.487 -69.005 1.00 87.88 235 THR A C 1
ATOM 1886 O O . THR A 1 235 ? 62.024 8.738 -68.126 1.00 87.88 235 THR A O 1
ATOM 1889 N N . MET A 1 236 ? 61.354 7.484 -69.865 1.00 86.88 236 MET A N 1
ATOM 1890 C CA . MET A 1 236 ? 62.550 6.653 -69.941 1.00 86.88 236 MET A CA 1
ATOM 1891 C C . MET A 1 236 ? 63.279 6.927 -71.250 1.00 86.88 236 MET A C 1
ATOM 1893 O O . MET A 1 236 ? 62.677 6.912 -72.328 1.00 86.88 236 MET A O 1
ATOM 1897 N N . GLN A 1 237 ? 64.580 7.174 -71.147 1.00 84.81 237 GLN A N 1
ATOM 1898 C CA . GLN A 1 237 ? 65.463 7.289 -72.295 1.00 84.81 237 GLN A CA 1
ATOM 1899 C C . GLN A 1 237 ? 65.940 5.888 -72.694 1.00 84.81 237 GLN A C 1
ATOM 1901 O O . GLN A 1 237 ? 66.486 5.160 -71.869 1.00 84.81 237 GLN A O 1
ATOM 1906 N N . GLY A 1 238 ? 65.690 5.501 -73.941 1.00 79.44 238 GLY A N 1
ATOM 1907 C CA . GLY A 1 238 ? 66.251 4.299 -74.548 1.00 79.44 238 GLY A CA 1
ATOM 1908 C C . GLY A 1 238 ? 67.705 4.503 -74.976 1.00 79.44 238 GLY A C 1
ATOM 1909 O O . GLY A 1 238 ? 68.232 5.615 -74.935 1.00 79.44 238 GLY A O 1
ATOM 1910 N N . GLU A 1 239 ? 68.350 3.423 -75.403 1.00 79.50 239 GLU A N 1
ATOM 1911 C CA . GLU A 1 239 ? 69.747 3.444 -75.849 1.00 79.50 239 GLU A CA 1
ATOM 1912 C C . GLU A 1 239 ? 69.966 4.376 -77.065 1.00 79.50 239 GLU A C 1
ATOM 1914 O O . GLU A 1 239 ? 69.078 4.538 -77.907 1.00 79.50 239 GLU A O 1
ATOM 1919 N N . CYS A 1 240 ? 71.146 5.015 -77.134 1.00 74.62 240 CYS A N 1
ATOM 1920 C CA . CYS A 1 240 ? 71.568 5.891 -78.242 1.00 74.62 240 CYS A CA 1
ATOM 1921 C C . CYS A 1 240 ? 71.976 5.024 -79.447 1.00 74.62 240 CYS A C 1
ATOM 1923 O O . CYS A 1 240 ? 72.883 4.194 -79.341 1.00 74.62 240 CYS A O 1
ATOM 1925 N N . ASP A 1 241 ? 71.327 5.224 -80.594 1.00 76.19 241 ASP A N 1
ATOM 1926 C CA . ASP A 1 241 ? 71.724 4.608 -81.858 1.00 76.19 241 ASP A CA 1
ATOM 1927 C C . ASP A 1 241 ? 72.935 5.353 -82.431 1.00 76.19 241 ASP A C 1
ATOM 1929 O O . ASP A 1 241 ? 72.823 6.451 -82.982 1.00 76.19 241 ASP A O 1
ATOM 1933 N N . LYS A 1 242 ? 74.110 4.720 -82.326 1.00 69.75 242 LYS A N 1
ATOM 1934 C CA . LYS A 1 242 ? 75.403 5.276 -82.754 1.00 69.75 242 LYS A CA 1
ATOM 1935 C C . LYS A 1 242 ? 75.457 5.658 -84.237 1.00 69.75 242 LYS A C 1
ATOM 1937 O O . LYS A 1 242 ? 76.353 6.404 -84.618 1.00 69.75 242 LYS A O 1
ATOM 1942 N N . LYS A 1 243 ? 74.560 5.134 -85.082 1.00 71.12 243 LYS A N 1
ATOM 1943 C CA . LYS A 1 243 ? 74.550 5.436 -86.524 1.00 71.12 243 LYS A CA 1
ATOM 1944 C C . LYS A 1 243 ? 73.758 6.685 -86.881 1.00 71.12 243 LYS A C 1
ATOM 1946 O O . LYS A 1 243 ? 74.068 7.312 -87.887 1.00 71.12 243 LYS A O 1
ATOM 1951 N N . SER A 1 244 ? 72.726 7.009 -86.109 1.00 66.25 244 SER A N 1
ATOM 1952 C CA . SER A 1 244 ? 71.789 8.084 -86.442 1.00 66.25 244 SER A CA 1
ATOM 1953 C C . SER A 1 244 ? 71.803 9.241 -85.435 1.00 66.25 244 SER A C 1
ATOM 1955 O O . SER A 1 244 ? 71.067 10.203 -85.626 1.00 66.25 244 SER A O 1
ATOM 1957 N N . ASP A 1 245 ? 72.647 9.150 -84.394 1.00 71.12 245 ASP A N 1
ATOM 1958 C CA . ASP A 1 245 ? 72.747 10.071 -83.241 1.00 71.12 245 ASP A CA 1
ATOM 1959 C C . ASP A 1 245 ? 71.379 10.372 -82.593 1.00 71.12 245 ASP A C 1
ATOM 1961 O O . ASP A 1 245 ? 71.109 11.445 -82.044 1.00 71.12 245 ASP A O 1
ATOM 1965 N N . ASN A 1 246 ? 70.490 9.378 -82.673 1.00 74.25 246 ASN A N 1
ATOM 1966 C CA . ASN A 1 246 ? 69.131 9.426 -82.160 1.00 74.25 246 ASN A CA 1
ATOM 1967 C C . ASN A 1 246 ? 68.979 8.511 -80.953 1.00 74.25 246 ASN A C 1
ATOM 1969 O O . ASN A 1 246 ? 69.588 7.446 -80.868 1.00 74.25 246 ASN A O 1
ATOM 1973 N N . PHE A 1 247 ? 68.077 8.874 -80.050 1.00 77.38 247 PHE A N 1
ATOM 1974 C CA . PHE A 1 247 ? 67.623 7.985 -78.987 1.00 77.38 247 PHE A CA 1
ATOM 1975 C C . PHE A 1 247 ? 66.098 7.969 -78.918 1.00 77.38 247 PHE A C 1
ATOM 1977 O O . PHE A 1 247 ? 65.415 8.961 -79.198 1.00 77.38 247 PHE A O 1
ATOM 1984 N N . LEU A 1 248 ? 65.546 6.820 -78.530 1.00 82.31 248 LEU A N 1
ATOM 1985 C CA . LEU A 1 248 ? 64.108 6.665 -78.361 1.00 82.31 248 LEU A CA 1
ATOM 1986 C C . LEU A 1 248 ? 63.710 7.088 -76.950 1.00 82.31 248 LEU A C 1
ATOM 1988 O O . LEU A 1 248 ? 64.074 6.447 -75.972 1.00 82.31 248 LEU A O 1
ATOM 1992 N N . THR A 1 249 ? 62.916 8.142 -76.829 1.00 83.94 249 THR A N 1
ATOM 1993 C CA . THR A 1 249 ? 62.304 8.519 -75.554 1.00 83.94 249 THR A CA 1
ATOM 1994 C C . THR A 1 249 ? 60.930 7.869 -75.454 1.00 83.94 249 THR A C 1
ATOM 1996 O O . THR A 1 249 ? 60.082 8.088 -76.320 1.00 83.94 249 THR A O 1
ATOM 1999 N N . THR A 1 250 ? 60.696 7.071 -74.411 1.00 85.81 250 THR A N 1
ATOM 2000 C CA . THR A 1 250 ? 59.372 6.508 -74.117 1.00 85.81 250 THR A CA 1
ATOM 2001 C C . THR A 1 250 ? 58.771 7.233 -72.921 1.00 85.81 250 THR A C 1
ATOM 2003 O O . THR A 1 250 ? 59.277 7.121 -71.805 1.00 85.81 250 THR A O 1
ATOM 2006 N N . THR A 1 251 ? 57.672 7.946 -73.138 1.00 88.81 251 THR A N 1
ATOM 2007 C CA . THR A 1 251 ? 56.925 8.636 -72.085 1.00 88.81 251 THR A CA 1
ATOM 2008 C C . THR A 1 251 ? 55.653 7.858 -71.786 1.00 88.81 251 THR A C 1
ATOM 2010 O O . THR A 1 251 ? 54.763 7.742 -72.628 1.00 88.81 251 THR A O 1
ATOM 2013 N N . THR A 1 252 ? 55.545 7.323 -70.572 1.00 90.81 252 THR A N 1
ATOM 2014 C CA . THR A 1 252 ? 54.309 6.715 -70.074 1.00 90.81 252 THR A CA 1
ATOM 2015 C C . THR A 1 252 ? 53.493 7.780 -69.356 1.00 90.81 252 THR A C 1
ATOM 2017 O O . THR A 1 252 ? 53.904 8.273 -68.307 1.00 90.81 252 THR A O 1
ATOM 2020 N N . LYS A 1 253 ? 52.330 8.122 -69.910 1.00 92.88 253 LYS A N 1
ATOM 2021 C CA . LYS A 1 253 ? 51.342 9.018 -69.302 1.00 92.88 253 LYS A CA 1
ATOM 2022 C C . LYS A 1 253 ? 50.146 8.214 -68.807 1.00 92.88 253 LYS A C 1
ATOM 2024 O O . LYS A 1 253 ? 49.853 7.136 -69.320 1.00 92.88 253 LYS A O 1
ATOM 2029 N N . TYR A 1 254 ? 49.427 8.766 -67.842 1.00 93.38 254 TYR A N 1
ATOM 2030 C CA . TYR A 1 254 ? 48.166 8.217 -67.362 1.00 93.38 254 TYR A CA 1
ATOM 2031 C C . TYR A 1 254 ? 47.085 9.284 -67.491 1.00 93.38 254 TYR A C 1
ATOM 2033 O O . TYR A 1 254 ? 47.328 10.446 -67.171 1.00 93.38 254 TYR A O 1
ATOM 2041 N N . HIS A 1 255 ? 45.902 8.897 -67.956 1.00 90.88 255 HIS A N 1
ATOM 2042 C CA . HIS A 1 255 ? 44.723 9.757 -67.942 1.00 90.88 255 HIS A CA 1
ATOM 2043 C C . HIS A 1 255 ? 43.588 9.055 -67.203 1.00 90.88 255 HIS A C 1
ATOM 2045 O O . HIS A 1 255 ? 43.472 7.829 -67.240 1.00 90.88 255 HIS A O 1
ATOM 2051 N N . VAL A 1 256 ? 42.765 9.837 -66.507 1.00 91.00 256 VAL A N 1
ATOM 2052 C CA . VAL A 1 256 ? 41.617 9.296 -65.782 1.00 91.00 256 VAL A CA 1
ATOM 2053 C C . VAL A 1 256 ? 40.498 8.997 -66.774 1.00 91.00 256 VAL A C 1
ATOM 2055 O O . VAL A 1 256 ? 40.088 9.876 -67.536 1.00 91.00 256 VAL A O 1
ATOM 2058 N N . LYS A 1 257 ? 39.969 7.777 -66.732 1.00 90.06 257 LYS A N 1
ATOM 2059 C CA . LYS A 1 257 ? 38.739 7.396 -67.428 1.00 90.06 257 LYS A CA 1
ATOM 2060 C C . LYS A 1 257 ? 37.969 6.412 -66.560 1.00 90.06 257 LYS A C 1
ATOM 2062 O O . LYS A 1 257 ? 38.538 5.429 -66.103 1.00 90.06 257 LYS A O 1
ATOM 2067 N N . ASN A 1 258 ? 36.687 6.683 -66.320 1.00 88.69 258 ASN A N 1
ATOM 2068 C CA . ASN A 1 258 ? 35.831 5.881 -65.436 1.00 88.69 258 ASN A CA 1
ATOM 2069 C C . ASN A 1 258 ? 36.451 5.657 -64.045 1.00 88.69 258 ASN A C 1
ATOM 2071 O O . ASN A 1 258 ? 36.328 4.586 -63.463 1.00 88.69 258 ASN A O 1
ATOM 2075 N N . CYS A 1 259 ? 37.112 6.691 -63.511 1.00 89.38 259 CYS A N 1
ATOM 2076 C CA . CYS A 1 259 ? 37.814 6.652 -62.224 1.00 89.38 259 CYS A CA 1
ATOM 2077 C C . CYS A 1 259 ? 38.962 5.636 -62.142 1.00 89.38 259 CYS A C 1
ATOM 2079 O O . CYS A 1 259 ? 39.457 5.353 -61.053 1.00 89.38 259 CYS A O 1
ATOM 2081 N N . GLU A 1 260 ? 39.430 5.150 -63.286 1.00 91.69 260 GLU A N 1
ATOM 2082 C CA . GLU A 1 260 ? 40.627 4.337 -63.415 1.00 91.69 260 GLU A CA 1
ATOM 2083 C C . GLU A 1 260 ? 41.705 5.122 -64.161 1.00 91.69 260 GLU A C 1
ATOM 2085 O O . GLU A 1 260 ? 41.425 5.984 -65.000 1.00 91.69 260 GLU A O 1
ATOM 2090 N N . CYS A 1 261 ? 42.964 4.831 -63.847 1.00 91.69 261 CYS A N 1
ATOM 2091 C CA . CYS A 1 261 ? 44.101 5.436 -64.525 1.00 91.69 261 CYS A CA 1
ATOM 2092 C C . CYS A 1 261 ? 44.500 4.585 -65.720 1.00 91.69 261 CYS A C 1
ATOM 2094 O O . CYS A 1 261 ? 45.147 3.549 -65.574 1.00 91.69 261 CYS A O 1
ATOM 2096 N N . ILE A 1 262 ? 44.138 5.045 -66.914 1.00 93.94 262 ILE A N 1
ATOM 2097 C CA . ILE A 1 262 ? 44.463 4.354 -68.156 1.00 93.94 262 ILE A CA 1
ATOM 2098 C C . ILE A 1 262 ? 45.843 4.792 -68.636 1.00 93.94 262 ILE A C 1
ATOM 2100 O O . ILE A 1 262 ? 46.121 5.982 -68.809 1.00 93.94 262 ILE A O 1
ATOM 2104 N N . LYS A 1 263 ? 46.713 3.805 -68.863 1.00 93.75 263 LYS A N 1
ATOM 2105 C CA . LYS A 1 263 ? 48.076 3.987 -69.363 1.00 93.75 263 LYS A CA 1
ATOM 2106 C C . LYS A 1 263 ? 48.067 4.342 -70.853 1.00 93.75 263 LYS A C 1
ATOM 2108 O O . LYS A 1 263 ? 47.471 3.636 -71.659 1.00 93.75 263 LYS A O 1
ATOM 2113 N N . HIS A 1 264 ? 48.797 5.389 -71.220 1.00 92.88 264 HIS A N 1
ATOM 2114 C CA . HIS A 1 264 ? 49.061 5.801 -72.596 1.00 92.88 264 HIS A CA 1
ATOM 2115 C C . HIS A 1 264 ? 50.575 5.935 -72.804 1.00 92.88 264 HIS A C 1
ATOM 2117 O O . HIS A 1 264 ? 51.253 6.597 -72.019 1.00 92.88 264 HIS A O 1
ATOM 2123 N N . VAL A 1 265 ? 51.123 5.291 -73.835 1.00 90.44 265 VAL A N 1
ATOM 2124 C CA . VAL A 1 265 ? 52.572 5.264 -74.088 1.00 90.44 265 VAL A CA 1
ATOM 2125 C C . VAL A 1 265 ? 52.878 6.041 -75.357 1.00 90.44 265 VAL A C 1
ATOM 2127 O O . VAL A 1 265 ? 52.448 5.662 -76.441 1.00 90.44 265 VAL A O 1
ATOM 2130 N N . GLU A 1 266 ? 53.656 7.107 -75.220 1.00 89.81 266 GLU A N 1
ATOM 2131 C CA . GLU A 1 266 ? 54.164 7.897 -76.336 1.00 89.81 266 GLU A CA 1
ATOM 2132 C C . GLU A 1 266 ? 55.633 7.552 -76.569 1.00 89.81 266 GLU A C 1
ATOM 2134 O O . GLU A 1 266 ? 56.424 7.480 -75.627 1.00 89.81 266 GLU A O 1
ATOM 2139 N N . LYS A 1 267 ? 56.010 7.345 -77.829 1.00 87.88 267 LYS A N 1
ATOM 2140 C CA . LYS A 1 267 ? 57.396 7.122 -78.237 1.00 87.88 267 LYS A CA 1
ATOM 2141 C C . LYS A 1 267 ? 57.816 8.268 -79.144 1.00 87.88 267 LYS A C 1
ATOM 2143 O O . LYS A 1 267 ? 57.155 8.521 -80.147 1.00 87.88 267 LYS A O 1
ATOM 2148 N N . LYS A 1 268 ? 58.902 8.954 -78.798 1.00 86.50 268 LYS A N 1
ATOM 2149 C CA . LYS A 1 268 ? 59.460 10.051 -79.590 1.00 86.50 268 LYS A CA 1
ATOM 2150 C C . LYS A 1 268 ? 60.919 9.758 -79.903 1.00 86.50 268 LYS A C 1
ATOM 2152 O O . LYS A 1 268 ? 61.699 9.475 -78.997 1.00 86.50 268 LYS A O 1
ATOM 2157 N N . LEU A 1 269 ? 61.271 9.831 -81.180 1.00 78.50 269 LEU A N 1
ATOM 2158 C CA . LEU A 1 269 ? 62.659 9.793 -81.616 1.00 78.50 269 LEU A CA 1
ATOM 2159 C C . LEU A 1 269 ? 63.247 11.197 -81.434 1.00 78.50 269 LEU A C 1
ATOM 2161 O O . LEU A 1 269 ? 62.703 12.166 -81.968 1.00 78.50 269 LEU A O 1
ATOM 2165 N N . SER A 1 270 ? 64.300 11.309 -80.633 1.00 75.81 270 SER A N 1
ATOM 2166 C CA . SER A 1 270 ? 64.953 12.580 -80.323 1.00 75.81 270 SER A CA 1
ATOM 2167 C C . SER A 1 270 ? 66.372 12.567 -80.882 1.00 75.81 270 SER A C 1
ATOM 2169 O O . SER A 1 270 ? 67.111 11.614 -80.641 1.00 75.81 270 SER A O 1
ATOM 2171 N N . VAL A 1 271 ? 66.733 13.632 -81.598 1.00 62.72 271 VAL A N 1
ATOM 2172 C CA . VAL A 1 271 ? 68.074 13.866 -82.155 1.00 62.72 271 VAL A CA 1
ATOM 2173 C C . VAL A 1 271 ? 68.828 14.758 -81.167 1.00 62.72 271 VAL A C 1
ATOM 2175 O O . VAL A 1 271 ? 68.284 15.781 -80.734 1.00 62.72 271 VAL A O 1
ATOM 2178 N N . ARG A 1 272 ? 70.054 14.403 -80.776 1.00 57.25 272 ARG A N 1
ATOM 2179 C CA . ARG A 1 272 ? 70.895 15.283 -79.945 1.00 57.25 272 ARG A CA 1
ATOM 2180 C C . ARG A 1 272 ? 71.677 16.234 -80.865 1.00 57.25 272 ARG A C 1
ATOM 2182 O O . ARG A 1 272 ? 72.292 15.786 -81.816 1.00 57.25 272 ARG A O 1
ATOM 2189 N N . ILE A 1 273 ? 71.655 17.547 -80.599 1.00 54.91 273 ILE A N 1
ATOM 2190 C CA . ILE A 1 273 ? 72.438 18.553 -81.367 1.00 54.91 273 ILE A CA 1
ATOM 2191 C C . ILE A 1 273 ? 73.880 18.682 -80.828 1.00 54.91 273 ILE A C 1
ATOM 2193 O O . ILE A 1 273 ? 74.737 19.323 -81.428 1.00 54.91 273 ILE A O 1
ATOM 2197 N N . SER A 1 274 ? 74.190 18.017 -79.719 1.00 53.09 274 SER A N 1
ATOM 2198 C CA . SER A 1 274 ? 75.545 17.866 -79.201 1.00 53.09 274 SER A CA 1
ATOM 2199 C C . SER A 1 274 ? 75.784 16.390 -78.908 1.00 53.09 274 SER A C 1
ATOM 2201 O O . SER A 1 274 ? 74.998 15.753 -78.205 1.00 53.09 274 SER A O 1
ATOM 2203 N N . SER A 1 275 ? 76.841 15.873 -79.526 1.00 49.12 275 SER A N 1
ATOM 2204 C CA . SER A 1 275 ? 77.278 14.482 -79.632 1.00 49.12 275 SER A CA 1
ATOM 2205 C C . SER A 1 275 ? 76.964 13.638 -78.391 1.00 49.12 275 SER A C 1
ATOM 2207 O O . SER A 1 275 ? 77.136 14.113 -77.266 1.00 49.12 275 SER A O 1
ATOM 2209 N N . CYS A 1 276 ? 76.556 12.372 -78.579 1.00 48.25 276 CYS A N 1
ATOM 2210 C CA . CYS A 1 276 ? 76.541 11.323 -77.543 1.00 48.25 276 CYS A CA 1
ATOM 2211 C C . CYS A 1 276 ? 77.959 11.171 -76.917 1.00 48.25 276 CYS A C 1
ATOM 2213 O O . CYS A 1 276 ? 78.697 10.239 -77.224 1.00 48.25 276 CYS A O 1
ATOM 2215 N N . PHE A 1 277 ? 78.368 12.116 -76.058 1.00 47.72 277 PHE A N 1
ATOM 2216 C CA . PHE A 1 277 ? 79.621 12.073 -75.316 1.00 47.72 277 PHE A CA 1
ATOM 2217 C C . PHE A 1 277 ? 79.480 11.055 -74.194 1.00 47.72 277 PHE A C 1
ATOM 2219 O O . PHE A 1 277 ? 78.650 11.173 -73.293 1.00 47.72 277 PHE A O 1
ATOM 2226 N N . ILE A 1 278 ? 80.301 10.029 -74.344 1.00 47.19 278 ILE A N 1
ATOM 2227 C CA . ILE A 1 278 ? 80.581 8.963 -73.404 1.00 47.19 278 ILE A CA 1
ATOM 2228 C C . ILE A 1 278 ? 81.179 9.599 -72.147 1.00 47.19 278 ILE A C 1
ATOM 2230 O O . ILE A 1 278 ? 82.247 10.205 -72.217 1.00 47.19 278 ILE A O 1
ATOM 2234 N N . THR A 1 279 ? 80.532 9.424 -71.002 1.00 43.94 279 THR A N 1
ATOM 2235 C CA . THR A 1 279 ? 81.234 9.399 -69.716 1.00 43.94 279 THR A CA 1
ATOM 2236 C C . THR A 1 279 ? 81.161 7.974 -69.187 1.00 43.94 279 THR A C 1
ATOM 2238 O O . THR A 1 279 ? 80.069 7.446 -68.970 1.00 43.94 279 THR A O 1
ATOM 2241 N N . LEU A 1 280 ? 82.347 7.359 -69.103 1.00 38.28 280 LEU A N 1
ATOM 2242 C CA . LEU A 1 280 ? 82.653 6.157 -68.323 1.00 38.28 280 LEU A CA 1
ATOM 2243 C C . LEU A 1 280 ? 82.345 6.385 -66.840 1.00 38.28 280 LEU A C 1
ATOM 2245 O O . LEU A 1 280 ? 82.566 7.529 -66.377 1.00 38.28 280 LEU A O 1
#

Organism: NCBI:txid1844966

Secondary structure (DSSP, 8-state):
----------PPPPP---EEEEEEETTTEEEEEEEEEEEETTTEEEEEEEEEEEE-----EEEEPPPBTTTTEEEEEEEEEEEETTEEEEEEEEEEEE-S-----EEEEEEETTEEEEEEEEEEEETTEEEEEEEEEEEE--PPPPEEEPPPBPTTT-EEEEEEEEEEEETTEEEEEEEEEEEE-SPPPPPPEEEEETTEEEEEEEEEEE-TTS-EEEEEEEEEEEEPPPPPPEEEEEEEETTTTEEEEEEEEEEEETTEEEEEEEEEEEE-SS------

pLDDT: mean 87.72, std 12.8, range [38.28, 98.0]